Protein AF-A0A4Q6ACC4-F1 (afdb_monomer_lite)

Foldseek 3Di:
DQDFFAADDDDDDDDDDDDDDDDPDDDDDDDDDDDDDDDDDDDDDDDDDDPDDDPPPDDDFFEAEQEDAAPPDLCSLVCVLPVDQHQEYEYEHDDSVLLVVLLVVCVVPVLTSFRPSVLVSCLVRVVSLVVSLYAYEYQRCAQHQPSVQVSNCVSCVVVVHDFFEAEADDQWCLVVVVVVVVVVRFSQGPPPRHTCVVCNVVDSTGGHAAAQVVVLVRCVVSTNYYYYYHYDSNNSRCNCVCNVVVDDPPPVVRD

Secondary structure (DSSP, 8-state):
-------PPPPP------------S-------------------------------------EEE--SSTTS-TTHHHHHHHHS--SEEEE----HHHHHHHHHHHHH-TT--S-TTHHHHHHHHHHHHHHHT-EEEE-TTTT-HHHHHHHHHHHHHHTT----EEEE---B-GGGHHHHHHTT-----TTT---STTTGGG----B--B-SHHHHHHHTT--SEEEESSB-HHHHHHHHHHHHHT--TT-TTT-

Radius of gyration: 21.21 Å; chains: 1; bounding box: 67×47×53 Å

Structure (mmCIF, N/CA/C/O backbone):
data_AF-A0A4Q6ACC4-F1
#
_entry.id   AF-A0A4Q6ACC4-F1
#
loop_
_atom_site.group_PDB
_atom_site.id
_atom_site.type_symbol
_atom_site.label_atom_id
_atom_site.label_alt_id
_atom_site.label_comp_id
_atom_site.label_asym_id
_atom_site.label_entity_id
_atom_site.label_seq_id
_atom_site.pdbx_PDB_ins_code
_atom_site.Cartn_x
_atom_site.Cartn_y
_atom_site.Cartn_z
_atom_site.occupancy
_atom_site.B_iso_or_equiv
_atom_site.auth_seq_id
_atom_site.auth_comp_id
_atom_site.auth_asym_id
_atom_site.auth_atom_id
_atom_site.pdbx_PDB_model_num
ATOM 1 N N . MET A 1 1 ? 16.650 11.356 -17.125 1.00 28.12 1 MET A N 1
ATOM 2 C CA . MET A 1 1 ? 15.223 11.313 -17.500 1.00 28.12 1 MET A CA 1
ATOM 3 C C . MET A 1 1 ? 14.697 9.949 -17.100 1.00 28.12 1 MET A C 1
ATOM 5 O O . MET A 1 1 ? 15.177 8.958 -17.634 1.00 28.12 1 MET A O 1
ATOM 9 N N . ALA A 1 2 ? 13.836 9.886 -16.086 1.00 27.19 2 ALA A N 1
ATOM 10 C CA . ALA A 1 2 ? 13.126 8.661 -15.734 1.00 27.19 2 ALA A CA 1
ATOM 11 C C . ALA A 1 2 ? 11.890 8.589 -16.641 1.00 27.19 2 ALA A C 1
ATOM 13 O O . ALA A 1 2 ? 11.033 9.459 -16.551 1.00 27.19 2 ALA A O 1
ATOM 14 N N . SER A 1 3 ? 11.857 7.622 -17.557 1.00 29.19 3 SER A N 1
ATOM 15 C CA . SER A 1 3 ? 10.700 7.349 -18.415 1.00 29.19 3 SER A CA 1
ATOM 16 C C . SER A 1 3 ? 9.895 6.220 -17.777 1.00 29.19 3 SER A C 1
ATOM 18 O O . SER A 1 3 ? 10.447 5.149 -17.526 1.00 29.19 3 SER A O 1
ATOM 20 N N . SER A 1 4 ? 8.620 6.457 -17.477 1.00 33.41 4 SER A N 1
ATOM 21 C CA . SER A 1 4 ? 7.679 5.438 -17.002 1.00 33.41 4 SER A CA 1
ATOM 22 C C . SER A 1 4 ? 6.918 4.854 -18.186 1.00 33.41 4 SER A C 1
ATOM 24 O O . SER A 1 4 ? 6.264 5.593 -18.912 1.00 33.41 4 SER A O 1
ATOM 26 N N . THR A 1 5 ? 6.975 3.539 -18.384 1.00 36.62 5 THR A N 1
ATOM 27 C CA . THR A 1 5 ? 6.265 2.864 -19.480 1.00 36.62 5 THR A CA 1
ATOM 28 C C . THR A 1 5 ? 5.137 2.017 -18.897 1.00 36.62 5 THR A C 1
ATOM 30 O O . THR A 1 5 ? 5.387 1.047 -18.187 1.00 36.62 5 THR A O 1
ATOM 33 N N . LEU A 1 6 ? 3.885 2.398 -19.164 1.00 31.03 6 LEU A N 1
ATOM 34 C CA . LEU A 1 6 ? 2.708 1.577 -18.864 1.00 31.03 6 LEU A CA 1
ATOM 35 C C . LEU A 1 6 ? 2.554 0.510 -19.955 1.00 31.03 6 LEU A C 1
ATOM 37 O O . LEU A 1 6 ? 2.842 0.765 -21.116 1.00 31.03 6 LEU A O 1
ATOM 41 N N . VAL A 1 7 ? 2.126 -0.701 -19.595 1.00 34.56 7 VAL A N 1
ATOM 42 C CA . VAL A 1 7 ? 1.929 -1.817 -20.538 1.00 34.56 7 VAL A CA 1
ATOM 43 C C . VAL A 1 7 ? 0.606 -2.498 -20.196 1.00 34.56 7 VAL A C 1
ATOM 45 O O . VAL A 1 7 ? 0.356 -2.823 -19.036 1.00 34.56 7 VAL A O 1
ATOM 48 N N . ARG A 1 8 ? -0.261 -2.730 -21.191 1.00 27.73 8 ARG A N 1
ATOM 49 C CA . ARG A 1 8 ? -1.496 -3.516 -21.011 1.00 27.73 8 ARG A CA 1
ATOM 50 C C . ARG A 1 8 ? -1.212 -5.018 -21.158 1.00 27.73 8 ARG A C 1
ATOM 52 O O . ARG A 1 8 ? -0.565 -5.400 -22.132 1.00 27.73 8 ARG A O 1
ATOM 59 N N . PRO A 1 9 ? -1.730 -5.888 -20.274 1.00 31.52 9 PRO A N 1
ATOM 60 C CA . PRO A 1 9 ? -1.587 -7.331 -20.440 1.00 31.52 9 PRO A CA 1
ATOM 61 C C . PRO A 1 9 ? -2.517 -7.866 -21.543 1.00 31.52 9 PRO A C 1
ATOM 63 O O . PRO A 1 9 ? -3.694 -7.508 -21.611 1.00 31.52 9 PRO A O 1
ATOM 66 N N . ALA A 1 10 ? -1.988 -8.752 -22.392 1.00 33.81 10 ALA A N 1
ATOM 67 C CA . ALA A 1 10 ? -2.762 -9.585 -23.314 1.00 33.81 10 ALA A CA 1
ATOM 68 C C . ALA A 1 10 ? -3.422 -10.770 -22.562 1.00 33.81 10 ALA A C 1
ATOM 70 O O . ALA A 1 10 ? -2.923 -11.178 -21.510 1.00 33.81 10 ALA A O 1
ATOM 71 N N . PRO A 1 11 ? -4.539 -11.340 -23.059 1.00 30.08 11 PRO A N 1
ATOM 72 C CA . PRO A 1 11 ? -5.278 -12.389 -22.353 1.00 30.08 11 PRO A CA 1
ATOM 73 C C . PRO A 1 11 ? -4.481 -13.704 -22.249 1.00 30.08 11 PRO A C 1
ATOM 75 O O . PRO A 1 11 ? -4.056 -14.274 -23.250 1.00 30.08 11 PRO A O 1
ATOM 78 N N . PHE A 1 12 ? -4.302 -14.195 -21.019 1.00 33.66 12 PHE A N 1
ATOM 79 C CA . PHE A 1 12 ? -3.537 -15.400 -20.671 1.00 33.66 12 PHE A CA 1
ATOM 80 C C . PHE A 1 12 ? -4.434 -16.653 -20.606 1.00 33.66 12 PHE A C 1
ATOM 82 O O . PHE A 1 12 ? -5.512 -16.611 -20.012 1.00 33.66 12 PHE A O 1
ATOM 89 N N . SER A 1 13 ? -3.981 -17.789 -21.158 1.00 27.59 13 SER A N 1
ATOM 90 C CA . SER A 1 13 ? -4.633 -19.107 -21.012 1.00 27.59 13 SER A CA 1
ATOM 91 C C . SER A 1 13 ? -3.861 -20.002 -20.022 1.00 27.59 13 SER A C 1
ATOM 93 O O . SER A 1 13 ? -2.653 -20.167 -20.205 1.00 27.59 13 SER A O 1
ATOM 95 N N . PRO A 1 14 ? -4.496 -20.632 -19.014 1.00 33.16 14 PRO A N 1
ATOM 96 C CA . PRO A 1 14 ? -3.769 -21.354 -17.969 1.00 33.16 14 PRO A CA 1
ATOM 97 C C . PRO A 1 14 ? -3.431 -22.806 -18.363 1.00 33.16 14 PRO A C 1
ATOM 99 O O . PRO A 1 14 ? -4.325 -23.614 -18.620 1.00 33.16 14 PRO A O 1
ATOM 102 N N . LYS A 1 15 ? -2.141 -23.178 -18.317 1.00 28.14 15 LYS A N 1
ATOM 103 C CA . LYS A 1 15 ? -1.688 -24.575 -18.158 1.00 28.14 15 LYS A CA 1
ATOM 104 C C . LYS A 1 15 ? -1.167 -24.783 -16.732 1.00 28.14 15 LYS A C 1
ATOM 106 O O . LYS A 1 15 ? -0.455 -23.949 -16.187 1.00 28.14 15 LYS A O 1
ATOM 111 N N . ARG A 1 16 ? -1.588 -25.899 -16.138 1.00 28.80 16 ARG A N 1
ATOM 112 C CA . ARG A 1 16 ? -1.508 -26.265 -14.718 1.00 28.80 16 ARG A CA 1
ATOM 113 C C . ARG A 1 16 ? -0.120 -26.843 -14.382 1.00 28.80 16 ARG A C 1
ATOM 115 O O . ARG A 1 16 ? 0.266 -27.839 -14.983 1.00 28.80 16 ARG A O 1
ATOM 122 N N . LEU A 1 17 ? 0.596 -26.265 -13.416 1.00 27.48 17 LEU A N 1
ATOM 123 C CA . LEU A 1 17 ? 1.834 -26.807 -12.832 1.00 27.48 17 LEU A CA 1
ATOM 124 C C . LEU A 1 17 ? 1.638 -26.908 -11.314 1.00 27.48 17 LEU A C 1
ATOM 126 O O . LEU A 1 17 ? 1.414 -25.902 -10.650 1.00 27.48 17 LEU A O 1
ATOM 130 N N . GLN A 1 18 ? 1.669 -28.127 -10.775 1.00 27.14 18 GLN A N 1
ATOM 131 C CA . GLN A 1 18 ? 1.669 -28.388 -9.333 1.00 27.14 18 GLN A CA 1
ATOM 132 C C . GLN A 1 18 ? 3.110 -28.623 -8.870 1.00 27.14 18 GLN A C 1
ATOM 134 O O . GLN A 1 18 ? 3.808 -29.450 -9.450 1.00 27.14 18 GLN A O 1
ATOM 139 N N . ALA A 1 19 ? 3.527 -27.943 -7.802 1.00 28.30 19 ALA A N 1
ATOM 140 C CA . ALA A 1 19 ? 4.725 -28.272 -7.031 1.00 28.30 19 ALA A CA 1
ATOM 141 C C . ALA A 1 19 ? 4.358 -28.349 -5.533 1.00 28.30 19 ALA A C 1
ATOM 143 O O . ALA A 1 19 ? 3.508 -27.574 -5.086 1.00 28.30 19 ALA A O 1
ATOM 144 N N . PRO A 1 20 ? 4.939 -29.278 -4.749 1.00 27.02 20 PRO A N 1
ATOM 145 C CA . PRO A 1 20 ? 4.576 -29.476 -3.347 1.00 27.02 20 PRO A CA 1
ATOM 146 C C . PRO A 1 20 ? 5.257 -28.450 -2.425 1.00 27.02 20 PRO A C 1
ATOM 148 O O . PRO A 1 20 ? 6.445 -28.167 -2.562 1.00 27.02 20 PRO A O 1
ATOM 151 N N . CYS A 1 21 ? 4.507 -27.918 -1.455 1.00 28.77 21 CYS A N 1
ATOM 152 C CA . CYS A 1 21 ? 4.994 -26.983 -0.437 1.00 28.77 21 CYS A CA 1
ATOM 153 C C . CYS A 1 21 ? 5.168 -27.705 0.911 1.00 28.77 21 CYS A C 1
ATOM 155 O O . CYS A 1 21 ? 4.212 -28.266 1.443 1.00 28.77 21 CYS A O 1
ATOM 157 N N . ILE A 1 22 ? 6.388 -27.681 1.459 1.00 28.23 22 ILE A N 1
ATOM 158 C CA . ILE A 1 22 ? 6.721 -28.129 2.820 1.00 28.23 22 ILE A CA 1
ATOM 159 C C . ILE A 1 22 ? 6.735 -26.889 3.724 1.00 28.23 22 ILE A C 1
ATOM 161 O O . ILE A 1 22 ? 7.483 -25.947 3.469 1.00 28.23 22 ILE A O 1
ATOM 165 N N . THR A 1 23 ? 5.917 -26.869 4.779 1.00 33.03 23 THR A N 1
ATOM 166 C CA . THR A 1 23 ? 5.775 -25.715 5.684 1.00 33.03 23 THR A CA 1
ATOM 167 C C . THR A 1 23 ? 6.512 -25.923 7.007 1.00 33.03 23 THR A C 1
ATOM 169 O O . THR A 1 23 ? 6.170 -26.837 7.753 1.00 33.03 23 THR A O 1
ATOM 172 N N . ASN A 1 24 ? 7.430 -25.013 7.354 1.00 27.25 24 ASN A N 1
ATOM 173 C CA . ASN A 1 24 ? 7.978 -24.863 8.707 1.00 27.25 24 ASN A CA 1
ATOM 174 C C . ASN A 1 24 ? 7.580 -23.490 9.300 1.00 27.25 24 ASN A C 1
ATOM 176 O O . ASN A 1 24 ? 8.183 -22.461 9.010 1.00 27.25 24 ASN A O 1
ATOM 180 N N . GLY A 1 25 ? 6.547 -23.478 10.148 1.00 33.75 25 GLY A N 1
ATOM 181 C CA . GLY A 1 25 ? 6.521 -22.688 11.391 1.00 33.75 25 GLY A CA 1
ATOM 182 C C . GLY A 1 25 ? 6.405 -21.152 11.402 1.00 33.75 25 GLY A C 1
ATOM 183 O O . GLY A 1 25 ? 6.527 -20.593 12.488 1.00 33.75 25 GLY A O 1
ATOM 184 N N . LYS A 1 26 ? 6.138 -20.432 10.303 1.00 30.02 26 LYS A N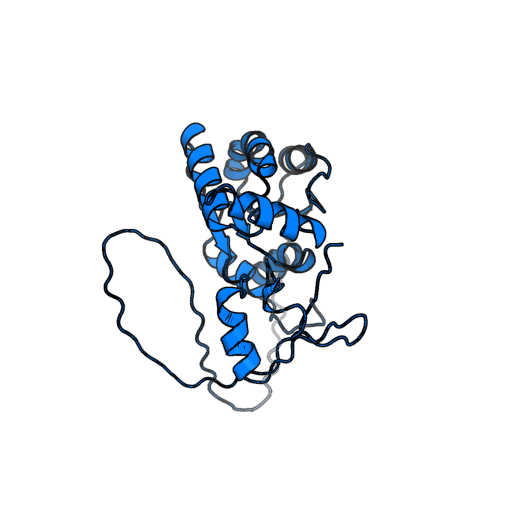 1
ATOM 185 C CA . LYS A 1 26 ? 5.810 -18.985 10.355 1.00 30.02 26 LYS A CA 1
ATOM 186 C C . LYS A 1 26 ? 4.599 -18.673 9.472 1.00 30.02 26 LYS A C 1
ATOM 188 O O . LYS A 1 26 ? 4.620 -18.952 8.279 1.00 30.02 26 LYS A O 1
ATOM 193 N N . ARG A 1 27 ? 3.525 -18.117 10.052 1.00 28.34 27 ARG A N 1
ATOM 194 C CA . ARG A 1 27 ? 2.309 -17.731 9.310 1.00 28.34 27 ARG A CA 1
ATOM 195 C C . ARG A 1 27 ? 2.566 -16.454 8.506 1.00 28.34 27 ARG A C 1
ATOM 197 O O . ARG A 1 27 ? 2.285 -15.357 8.975 1.00 28.34 27 ARG A O 1
ATOM 204 N N . LEU A 1 28 ? 3.092 -16.624 7.299 1.00 25.14 28 LEU A N 1
ATOM 205 C CA . LEU A 1 28 ? 2.973 -15.673 6.199 1.00 25.14 28 LEU A CA 1
ATOM 206 C C . LEU A 1 28 ? 1.872 -16.225 5.282 1.00 25.14 28 LEU A C 1
ATOM 208 O O . LEU A 1 28 ? 1.991 -17.349 4.799 1.00 25.14 28 LEU A O 1
ATOM 212 N N . VAL A 1 29 ? 0.766 -15.499 5.113 1.00 30.33 29 VAL A N 1
ATOM 213 C CA . VAL A 1 29 ? -0.333 -15.938 4.238 1.00 30.33 29 VAL A CA 1
ATOM 214 C C . VAL A 1 29 ? -0.164 -15.251 2.890 1.00 30.33 29 VAL A C 1
ATOM 216 O O . VAL A 1 29 ? -0.511 -14.086 2.727 1.00 30.33 29 VAL A O 1
ATOM 219 N N . THR A 1 30 ? 0.405 -15.977 1.933 1.00 26.67 30 THR A N 1
ATOM 220 C CA . THR A 1 30 ? 0.460 -15.593 0.519 1.00 26.67 30 THR A CA 1
ATOM 221 C C . THR A 1 30 ? -0.825 -16.066 -0.161 1.00 26.67 30 THR A C 1
ATOM 223 O O . THR A 1 30 ? -1.177 -17.241 -0.063 1.00 26.67 30 THR A O 1
ATOM 226 N N . VAL A 1 31 ? -1.548 -15.166 -0.830 1.00 28.27 31 VAL A N 1
ATOM 227 C CA . VAL A 1 31 ? -2.809 -15.486 -1.518 1.00 28.27 31 VAL A CA 1
ATOM 228 C C . VAL A 1 31 ? -2.529 -15.731 -3.003 1.00 28.27 31 VAL A C 1
ATOM 230 O O . VAL A 1 31 ? -2.089 -14.826 -3.702 1.00 28.27 31 VAL A O 1
ATOM 233 N N . PHE A 1 32 ? -2.820 -16.940 -3.488 1.00 23.38 32 PHE A N 1
ATOM 234 C CA . PHE A 1 32 ? -2.920 -17.262 -4.917 1.00 23.38 32 PHE A CA 1
ATOM 235 C C . PHE A 1 32 ? -4.392 -17.507 -5.276 1.00 23.38 32 PHE A C 1
ATOM 237 O O . PHE A 1 32 ? -5.114 -18.167 -4.531 1.00 23.38 32 PHE A O 1
ATOM 244 N N . SER A 1 33 ? -4.838 -16.982 -6.418 1.00 28.08 33 SER A N 1
ATOM 245 C CA . SER A 1 33 ? -6.216 -17.099 -6.911 1.00 28.08 33 SER A CA 1
ATOM 246 C C . SER A 1 33 ? -6.290 -18.082 -8.086 1.00 28.08 33 SER A C 1
ATOM 248 O O . SER A 1 33 ? -5.808 -17.769 -9.172 1.00 28.08 33 SER A O 1
ATOM 250 N N . GLU A 1 34 ? -6.959 -19.227 -7.908 1.00 25.33 34 GLU A N 1
ATOM 251 C CA . GLU A 1 34 ? -7.457 -20.071 -9.008 1.00 25.33 34 GLU A CA 1
ATOM 252 C C . GLU A 1 34 ? -8.993 -20.000 -9.066 1.00 25.33 34 GLU A C 1
ATOM 254 O O . GLU A 1 34 ? -9.678 -20.230 -8.070 1.00 25.33 34 GLU A O 1
ATOM 259 N N . CYS A 1 35 ? -9.547 -19.707 -10.246 1.00 24.36 35 CYS A N 1
ATOM 260 C CA . CYS A 1 35 ? -10.985 -19.586 -10.490 1.00 24.36 35 CYS A CA 1
ATOM 261 C C . CYS A 1 35 ? -11.483 -20.775 -11.332 1.00 24.36 35 CYS A C 1
ATOM 263 O O . CYS A 1 35 ? -10.932 -21.057 -12.397 1.00 24.36 35 CYS A O 1
ATOM 265 N N . LYS A 1 36 ? -12.538 -21.465 -10.882 1.00 25.19 36 LYS A N 1
ATOM 266 C CA . LYS A 1 36 ? -13.310 -22.425 -11.690 1.00 25.19 36 LYS A CA 1
ATOM 267 C C . LYS A 1 36 ? -14.755 -21.945 -11.792 1.00 25.19 36 LYS A C 1
ATOM 269 O O . LYS A 1 36 ? -15.398 -21.700 -10.778 1.00 25.19 36 LYS A O 1
ATOM 274 N N . PHE A 1 37 ? -15.247 -21.839 -13.021 1.00 24.73 37 PHE A N 1
ATOM 275 C CA . PHE A 1 37 ? -16.616 -21.456 -13.360 1.00 24.73 37 PHE A CA 1
ATOM 276 C C . PHE A 1 37 ? -17.404 -22.703 -13.763 1.00 24.73 37 PHE A C 1
ATOM 278 O O . PHE A 1 37 ? -16.913 -23.496 -14.569 1.00 24.73 37 PHE A O 1
ATOM 285 N N . GLN A 1 38 ? -18.624 -22.868 -13.247 1.00 25.67 38 GLN A N 1
ATOM 286 C CA . GLN A 1 38 ? -19.537 -23.883 -13.760 1.00 25.67 38 GLN A CA 1
ATOM 287 C C . GLN A 1 38 ? -21.008 -23.466 -13.663 1.00 25.67 38 GLN A C 1
ATOM 289 O O . GLN A 1 38 ? -21.467 -22.937 -12.655 1.00 25.67 38 GLN A O 1
ATOM 294 N N . SER A 1 39 ? -21.717 -23.860 -14.721 1.00 27.52 39 SER A N 1
ATOM 295 C CA . SER A 1 39 ? -23.154 -24.105 -14.876 1.00 27.52 39 SER A CA 1
ATOM 296 C C . SER A 1 39 ? -24.074 -22.974 -15.353 1.00 27.52 39 SER A C 1
ATOM 298 O O . SER A 1 39 ? -24.099 -21.853 -14.856 1.00 27.52 39 SER A O 1
ATOM 300 N N . ALA A 1 40 ? -24.832 -23.369 -16.376 1.00 28.81 40 ALA A N 1
ATOM 301 C CA . ALA A 1 40 ? -25.953 -22.713 -17.018 1.00 28.81 40 ALA A CA 1
ATOM 302 C C . ALA A 1 40 ? -27.274 -23.179 -16.385 1.00 28.81 40 ALA A C 1
ATOM 304 O O . ALA A 1 40 ? -27.329 -24.301 -15.886 1.00 28.81 40 ALA A O 1
ATOM 305 N N . LEU A 1 41 ? -28.336 -22.371 -16.496 1.00 26.89 41 LEU A N 1
ATOM 306 C CA . LEU A 1 41 ? -29.616 -22.718 -17.144 1.00 26.89 41 LEU A CA 1
ATOM 307 C C . LEU A 1 41 ? -30.707 -21.681 -16.824 1.00 26.89 41 LEU A C 1
ATOM 309 O O . LEU A 1 41 ? -30.850 -21.206 -15.702 1.00 26.89 41 LEU A O 1
ATOM 313 N N . ASN A 1 42 ? -31.471 -21.362 -17.869 1.00 26.20 42 ASN A N 1
ATOM 314 C CA . ASN A 1 42 ? -32.723 -20.609 -17.865 1.00 26.20 42 ASN A CA 1
ATOM 315 C C . ASN A 1 42 ? -33.829 -21.362 -17.102 1.00 26.20 42 ASN A C 1
ATOM 317 O O . ASN A 1 42 ? -33.829 -22.587 -17.136 1.00 26.20 42 ASN A O 1
ATOM 321 N N . TYR A 1 43 ? -34.805 -20.650 -16.519 1.00 25.62 43 TYR A N 1
ATOM 322 C CA . TYR A 1 43 ? -36.243 -20.727 -16.861 1.00 25.62 43 TYR A CA 1
ATOM 323 C C . TYR A 1 43 ? -37.136 -19.957 -15.861 1.00 25.62 43 TYR A C 1
ATOM 325 O O . TYR A 1 43 ? -36.961 -20.041 -14.653 1.00 25.62 43 TYR A O 1
ATOM 333 N N . ALA A 1 44 ? -38.146 -19.297 -16.439 1.00 24.45 44 ALA A N 1
ATOM 334 C CA . ALA A 1 44 ? -39.497 -19.019 -15.937 1.00 24.45 44 ALA A CA 1
ATOM 335 C C . ALA A 1 44 ? -39.742 -18.114 -14.706 1.00 24.45 44 ALA A C 1
ATOM 337 O O . ALA A 1 44 ? -39.335 -18.343 -13.573 1.00 24.45 44 ALA A O 1
ATOM 338 N N . SER A 1 45 ? -40.567 -17.109 -14.991 1.00 29.22 45 SER A N 1
ATOM 339 C CA . SER A 1 45 ? -41.194 -16.103 -14.144 1.00 29.22 45 SER A CA 1
ATOM 340 C C . SER A 1 45 ? -42.014 -16.657 -12.974 1.00 29.22 45 SER A C 1
ATOM 342 O O . SER A 1 45 ? -42.947 -17.429 -13.176 1.00 29.22 45 SER A O 1
ATOM 344 N N . ILE A 1 46 ? -41.788 -16.111 -11.775 1.00 23.66 46 ILE A N 1
ATOM 345 C CA . ILE A 1 46 ? -42.768 -16.085 -10.681 1.00 23.66 46 ILE A CA 1
ATOM 346 C C . ILE A 1 46 ? -42.835 -14.646 -10.147 1.00 23.66 46 ILE A C 1
ATOM 348 O O . ILE A 1 46 ? -41.931 -14.169 -9.464 1.00 23.66 46 ILE A O 1
ATOM 352 N N . LYS A 1 47 ? -43.921 -13.935 -10.476 1.00 29.28 47 LYS A N 1
ATOM 353 C CA . LYS A 1 47 ? -44.338 -12.709 -9.780 1.00 29.28 47 LYS A CA 1
ATOM 354 C C . LYS A 1 47 ? -45.094 -13.136 -8.522 1.00 29.28 47 LYS A C 1
ATOM 356 O O . LYS A 1 47 ? -46.249 -13.536 -8.612 1.00 29.28 47 LYS A O 1
ATOM 361 N N . ILE A 1 48 ? -44.462 -13.018 -7.357 1.00 26.56 48 ILE A N 1
ATOM 362 C CA . ILE A 1 48 ? -45.160 -12.987 -6.065 1.00 26.56 48 ILE A CA 1
ATOM 363 C C . ILE A 1 48 ? -44.974 -11.585 -5.488 1.00 26.56 48 ILE A C 1
ATOM 365 O O . ILE A 1 48 ? -43.869 -11.174 -5.141 1.00 26.56 48 ILE A O 1
ATOM 369 N N . LEU A 1 49 ? -46.076 -10.838 -5.416 1.00 33.16 49 LEU A N 1
ATOM 370 C CA . LEU A 1 49 ? -46.170 -9.573 -4.697 1.00 33.16 49 LEU A CA 1
ATOM 371 C C . LEU A 1 49 ? -46.170 -9.849 -3.188 1.00 33.16 49 LEU A C 1
ATOM 373 O O . LEU A 1 49 ? -47.101 -10.451 -2.659 1.00 33.16 49 LEU A O 1
ATOM 377 N N . ARG A 1 50 ? -45.158 -9.343 -2.481 1.00 26.39 50 ARG A N 1
ATOM 378 C CA . ARG A 1 50 ? -45.246 -9.008 -1.054 1.00 26.39 50 ARG A CA 1
ATOM 379 C C . ARG A 1 50 ? -44.582 -7.652 -0.840 1.00 26.39 50 ARG A C 1
ATOM 381 O O . ARG A 1 50 ? -43.361 -7.551 -0.824 1.00 26.39 50 ARG A O 1
ATOM 388 N N . PHE A 1 51 ? -45.390 -6.609 -0.659 1.00 38.28 51 PHE A N 1
ATOM 389 C CA . PHE A 1 51 ? -44.922 -5.354 -0.075 1.00 38.28 51 PHE A CA 1
ATOM 390 C C . PHE A 1 51 ? -44.701 -5.584 1.426 1.00 38.28 51 PHE A C 1
ATOM 392 O O . PHE A 1 51 ? -45.612 -5.418 2.234 1.00 38.28 51 PHE A O 1
ATOM 399 N N . SER A 1 52 ? -43.498 -6.014 1.810 1.00 36.53 52 SER A N 1
ATOM 400 C CA . SER A 1 52 ? -43.073 -5.969 3.209 1.00 36.53 52 SER A CA 1
ATOM 401 C C . SER A 1 52 ? -42.477 -4.596 3.501 1.00 36.53 52 SER A C 1
ATOM 403 O O . SER A 1 52 ? -41.412 -4.252 2.988 1.00 36.53 52 SER A O 1
ATOM 405 N N . LYS A 1 53 ? -43.171 -3.827 4.345 1.00 43.38 53 LYS A N 1
ATOM 406 C CA . LYS A 1 53 ? -42.618 -2.678 5.064 1.00 43.38 53 LYS A CA 1
ATOM 407 C C . LYS A 1 53 ? -41.272 -3.053 5.683 1.00 43.38 53 LYS A C 1
ATOM 409 O O . LYS A 1 53 ? -41.165 -4.009 6.443 1.00 43.38 53 LYS A O 1
ATOM 414 N N . GLY A 1 54 ? -40.285 -2.241 5.361 1.00 37.78 54 GLY A N 1
ATOM 415 C CA . GLY A 1 54 ? -38.938 -2.278 5.885 1.00 37.78 54 GLY A CA 1
ATOM 416 C C . GLY A 1 54 ? -38.123 -1.437 4.932 1.00 37.78 54 GLY A C 1
ATOM 417 O O . GLY A 1 54 ? -37.707 -1.932 3.889 1.00 37.78 54 GLY A O 1
ATOM 418 N N . ILE A 1 55 ? -37.944 -0.151 5.242 1.00 42.62 55 ILE A N 1
ATOM 419 C CA . ILE A 1 55 ? -36.846 0.599 4.638 1.00 42.62 55 ILE A CA 1
ATOM 420 C C . ILE A 1 55 ? -35.613 -0.213 5.030 1.00 42.62 55 ILE A C 1
ATOM 422 O O . ILE A 1 55 ? -35.204 -0.201 6.189 1.00 42.62 55 ILE A O 1
ATOM 426 N N . ARG A 1 56 ? -35.087 -1.027 4.105 1.00 45.41 56 ARG A N 1
ATOM 427 C CA . ARG A 1 56 ? -33.737 -1.555 4.255 1.00 45.41 56 ARG A CA 1
ATOM 428 C C . ARG A 1 56 ? -32.901 -0.300 4.363 1.00 45.41 56 ARG A C 1
ATOM 430 O O . ARG A 1 56 ? -32.804 0.424 3.377 1.00 45.41 56 ARG A O 1
ATOM 437 N N . MET A 1 57 ? -32.383 -0.017 5.555 1.00 47.53 57 MET A N 1
ATOM 438 C CA . MET A 1 57 ? -31.336 0.978 5.702 1.00 47.53 57 MET A CA 1
ATOM 439 C C . MET A 1 57 ? -30.277 0.577 4.685 1.00 47.53 57 MET A C 1
ATOM 441 O O . MET A 1 57 ? -29.673 -0.494 4.803 1.00 47.53 57 MET A O 1
ATOM 445 N N . SER A 1 58 ? -30.174 1.354 3.607 1.00 70.56 58 SER A N 1
ATOM 446 C CA . SER A 1 58 ? -29.117 1.168 2.634 1.00 70.56 58 SER A CA 1
ATOM 447 C C . SER A 1 58 ? -27.840 1.270 3.440 1.00 70.56 58 SER A C 1
ATOM 449 O O . SER A 1 58 ? -27.656 2.237 4.178 1.00 70.56 58 SER A O 1
ATOM 451 N N . LYS A 1 59 ? -27.013 0.230 3.378 1.00 87.25 59 LYS A N 1
ATOM 452 C CA . LYS A 1 59 ? -25.695 0.273 3.989 1.00 87.25 59 LYS A CA 1
ATOM 453 C C . LYS A 1 59 ? -25.024 1.565 3.512 1.00 87.25 59 LYS A C 1
ATOM 455 O O . LYS A 1 59 ? -25.049 1.858 2.322 1.00 87.25 59 LYS A O 1
ATOM 460 N N . THR A 1 60 ? -24.502 2.348 4.439 1.00 94.00 60 THR A N 1
ATOM 461 C CA . THR A 1 60 ? -23.747 3.562 4.136 1.00 94.00 60 THR A CA 1
ATOM 462 C C . THR A 1 60 ? -22.366 3.352 4.711 1.00 94.00 60 THR A C 1
ATOM 464 O O . THR A 1 60 ? -22.250 2.824 5.816 1.00 94.00 60 THR A O 1
ATOM 467 N N . ILE A 1 61 ? -21.349 3.732 3.948 1.00 96.19 61 ILE A N 1
ATOM 468 C CA . ILE A 1 61 ? -19.963 3.731 4.399 1.00 96.19 61 ILE A CA 1
ATOM 469 C C . ILE A 1 61 ? -19.388 5.130 4.219 1.00 96.19 61 ILE A C 1
ATOM 471 O O . ILE A 1 61 ? -19.743 5.817 3.256 1.00 96.19 61 ILE A O 1
ATOM 475 N N . SER A 1 62 ? -18.518 5.553 5.128 1.00 97.06 62 SER A N 1
ATOM 476 C CA . SER A 1 62 ? -17.773 6.806 5.016 1.00 97.06 62 SER A CA 1
ATOM 477 C C . SER A 1 62 ? -16.310 6.529 4.675 1.00 97.06 62 SER A C 1
ATOM 479 O O . SER A 1 62 ? -15.606 5.797 5.373 1.00 97.06 62 SER A O 1
ATOM 481 N N . ILE A 1 63 ? -15.854 7.116 3.568 1.00 97.56 63 ILE A N 1
ATOM 482 C CA . ILE A 1 63 ? -14.485 6.984 3.066 1.00 97.56 63 ILE A CA 1
ATOM 483 C C . ILE A 1 63 ? -13.874 8.383 3.024 1.00 97.56 63 ILE A C 1
ATOM 485 O O . ILE A 1 63 ? -14.416 9.269 2.364 1.00 97.56 63 ILE A O 1
ATOM 489 N N . GLY A 1 64 ? -12.767 8.585 3.733 1.00 97.25 64 GLY A N 1
ATOM 490 C 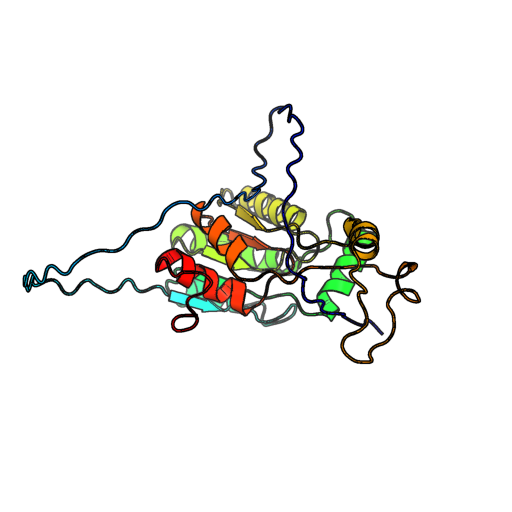CA . GLY A 1 64 ? -11.967 9.807 3.645 1.00 97.25 64 GLY A CA 1
ATOM 491 C C . GLY A 1 64 ? -10.694 9.587 2.834 1.00 97.25 64 GLY A C 1
ATOM 492 O O . GLY A 1 64 ? -10.164 8.479 2.787 1.00 97.25 64 GLY A O 1
ATOM 493 N N . ASN A 1 65 ? -10.168 10.651 2.233 1.00 96.56 65 ASN A N 1
ATOM 494 C CA . ASN A 1 65 ? -8.835 10.650 1.635 1.00 96.56 65 ASN A CA 1
ATOM 495 C C . ASN A 1 65 ? -7.883 11.511 2.482 1.00 96.56 65 ASN A C 1
ATOM 497 O O . ASN A 1 65 ? -8.274 12.564 2.995 1.00 96.56 65 ASN A O 1
ATOM 501 N N . ALA A 1 66 ? -6.651 11.034 2.658 1.00 96.19 66 ALA A N 1
ATOM 502 C CA . ALA A 1 66 ? -5.625 11.695 3.462 1.00 96.19 66 ALA A CA 1
ATOM 503 C C . ALA A 1 66 ? -4.267 11.813 2.743 1.00 96.19 66 ALA A C 1
ATOM 505 O O . ALA A 1 66 ? -3.235 11.907 3.408 1.00 96.19 66 ALA A O 1
ATOM 506 N N . GLY A 1 67 ? -4.260 11.783 1.410 1.00 92.06 67 GLY A N 1
ATOM 507 C CA . GLY A 1 67 ? -3.057 11.977 0.602 1.00 92.06 67 GLY A CA 1
ATOM 508 C C . GLY A 1 67 ? -3.264 11.561 -0.852 1.00 92.06 67 GLY A C 1
ATOM 509 O O . GLY A 1 67 ? -3.892 10.525 -1.112 1.00 92.06 67 GLY A O 1
ATOM 510 N N . GLY A 1 68 ? -2.739 12.374 -1.772 1.00 92.62 68 GLY A N 1
ATOM 511 C CA . GLY A 1 68 ? -2.758 12.122 -3.217 1.00 92.62 68 GLY A CA 1
ATOM 512 C C . GLY A 1 68 ? -1.391 11.824 -3.845 1.00 92.62 68 GLY A C 1
ATOM 513 O O . GLY A 1 68 ? -1.336 11.384 -4.987 1.00 92.62 68 GLY A O 1
ATOM 514 N N . TYR A 1 69 ? -0.286 12.088 -3.144 1.00 92.12 69 TYR A N 1
ATOM 515 C CA . TYR A 1 69 ? 1.077 11.811 -3.607 1.00 92.12 69 TYR A CA 1
ATOM 516 C C . TYR A 1 69 ? 2.078 11.863 -2.439 1.00 92.12 69 TYR A C 1
ATOM 518 O O . TYR A 1 69 ? 1.797 12.392 -1.363 1.00 92.12 69 TYR A O 1
ATOM 526 N N . TRP A 1 70 ? 3.289 11.333 -2.633 1.00 93.12 70 TRP A N 1
ATOM 527 C CA . TRP A 1 70 ? 4.338 11.425 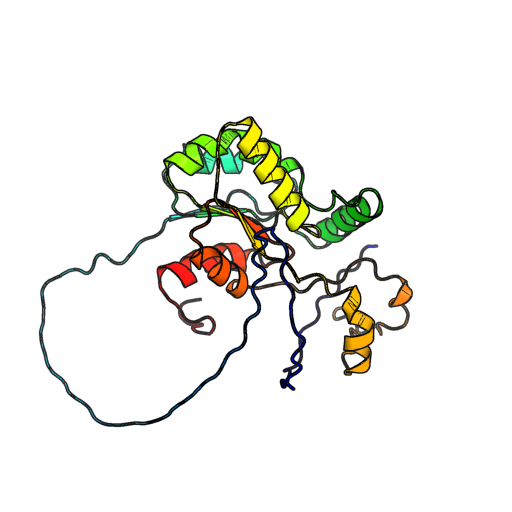-1.615 1.00 93.12 70 TRP A CA 1
ATOM 528 C C . TRP A 1 70 ? 4.873 12.857 -1.491 1.00 93.12 70 TRP A C 1
ATOM 530 O O . TRP A 1 70 ? 5.410 13.409 -2.449 1.00 93.12 70 TRP A O 1
ATOM 540 N N . GLY A 1 71 ? 4.744 13.434 -0.293 1.00 88.81 71 GLY A N 1
ATOM 541 C CA . GLY A 1 71 ? 5.085 14.833 -0.007 1.00 88.81 71 GLY A CA 1
ATOM 542 C C . GLY A 1 71 ? 3.875 15.775 0.062 1.00 88.81 71 GLY A C 1
ATOM 543 O O . GLY A 1 71 ? 4.067 16.985 0.152 1.00 88.81 71 GLY A O 1
ATOM 544 N N . ASP A 1 72 ? 2.653 15.238 0.010 1.00 92.88 72 ASP A N 1
ATOM 545 C CA . ASP A 1 72 ? 1.407 15.956 0.310 1.00 92.88 72 ASP A CA 1
ATOM 546 C C . ASP A 1 72 ? 1.319 16.355 1.808 1.00 92.88 72 ASP A C 1
ATOM 548 O O . ASP A 1 72 ? 2.261 16.153 2.581 1.00 92.88 72 ASP A O 1
ATOM 552 N N . ASP A 1 73 ? 0.200 16.940 2.240 1.00 93.38 73 ASP A N 1
ATOM 553 C CA . ASP A 1 73 ? 0.008 17.462 3.594 1.00 93.38 73 ASP A CA 1
ATOM 554 C C . ASP A 1 73 ? 0.189 16.377 4.685 1.00 93.38 73 ASP A C 1
ATOM 556 O O . ASP A 1 73 ? -0.663 15.492 4.847 1.00 93.38 73 ASP A O 1
ATOM 560 N N . PRO A 1 74 ? 1.238 16.478 5.529 1.00 91.56 74 PRO A N 1
ATOM 561 C CA . PRO A 1 74 ? 1.556 15.467 6.538 1.00 91.56 74 PRO A CA 1
ATOM 562 C C . PRO A 1 74 ? 0.536 15.394 7.685 1.00 91.56 74 PRO A C 1
ATOM 564 O O . PRO A 1 74 ? 0.566 14.453 8.483 1.00 91.56 74 PRO A O 1
ATOM 567 N N . ASN A 1 75 ? -0.363 16.373 7.800 1.00 95.12 75 ASN A N 1
ATOM 568 C CA . ASN A 1 75 ? -1.388 16.430 8.839 1.00 95.12 75 ASN A CA 1
ATOM 569 C C . ASN A 1 75 ? -2.776 16.012 8.323 1.00 95.12 75 ASN A C 1
ATOM 571 O O . ASN A 1 75 ? -3.723 15.964 9.112 1.00 95.12 75 ASN A O 1
ATOM 575 N N . ALA A 1 76 ? -2.927 15.683 7.034 1.00 96.38 76 ALA A N 1
ATOM 576 C CA . ALA A 1 76 ? -4.216 15.278 6.469 1.00 96.38 76 ALA A CA 1
ATOM 577 C C . ALA A 1 76 ? -4.793 14.035 7.163 1.00 96.38 76 ALA A C 1
ATOM 579 O O . ALA A 1 76 ? -5.964 14.034 7.541 1.00 96.38 76 ALA A O 1
ATOM 580 N N . LEU A 1 77 ? -3.965 13.014 7.414 1.00 97.31 77 LEU A N 1
ATOM 581 C CA . LEU A 1 77 ? -4.391 11.793 8.109 1.00 97.31 77 LEU A CA 1
ATOM 582 C C . LEU A 1 77 ? -4.897 12.078 9.526 1.00 97.31 77 LEU A C 1
ATOM 584 O O . LEU A 1 77 ? -5.930 11.558 9.938 1.00 97.31 77 LEU A O 1
ATOM 588 N N . GLU A 1 78 ? -4.185 12.932 10.256 1.00 97.19 78 GLU A N 1
ATOM 589 C CA . GLU A 1 78 ? -4.562 13.347 11.605 1.00 97.19 78 GLU A CA 1
ATOM 590 C C . GLU A 1 78 ? -5.922 14.054 11.594 1.00 97.19 78 GLU A C 1
ATOM 592 O O . GLU A 1 78 ? -6.830 13.669 12.332 1.00 97.19 78 GLU A O 1
ATOM 597 N N . ARG A 1 79 ? -6.121 15.009 10.677 1.00 97.19 79 ARG A N 1
ATOM 598 C CA . ARG A 1 79 ? -7.411 15.699 10.531 1.00 97.19 79 ARG A CA 1
ATOM 599 C C . ARG A 1 79 ? -8.554 14.753 10.169 1.00 97.19 79 ARG A C 1
ATOM 601 O O . ARG A 1 79 ? -9.638 14.921 10.717 1.00 97.19 79 ARG A O 1
ATOM 608 N N . GLN A 1 80 ? -8.333 13.761 9.303 1.00 97.19 80 GLN A N 1
ATOM 609 C CA . GLN A 1 80 ? -9.375 12.783 8.962 1.00 97.19 80 GLN A CA 1
ATOM 610 C C . GLN A 1 80 ? -9.760 11.912 10.165 1.00 97.19 80 GLN A C 1
ATOM 612 O O . GLN A 1 80 ? -10.944 11.728 10.430 1.00 97.19 80 GLN A O 1
ATOM 617 N N . VAL A 1 81 ? -8.780 11.413 10.925 1.00 97.12 81 VAL A N 1
ATOM 618 C CA . VAL A 1 81 ? -9.038 10.525 12.075 1.00 97.12 81 VAL A CA 1
ATOM 619 C C . VAL A 1 81 ? -9.702 11.263 13.244 1.00 97.12 81 VAL A C 1
ATOM 621 O O . VAL A 1 81 ? -10.557 10.699 13.927 1.00 97.12 81 VAL A O 1
ATOM 624 N N . PHE A 1 82 ? -9.328 12.520 13.496 1.00 96.69 82 PHE A N 1
ATOM 625 C CA . PHE A 1 82 ? -9.884 13.295 14.612 1.00 96.69 82 PHE A CA 1
ATOM 626 C C . PHE A 1 82 ? -11.100 14.153 14.233 1.00 96.69 82 PHE A C 1
ATOM 628 O O . PHE A 1 82 ? -11.841 14.567 15.123 1.00 96.69 82 PHE A O 1
ATOM 635 N N . GLY A 1 83 ? -11.337 14.403 12.942 1.00 93.69 83 GLY A N 1
ATOM 636 C CA . GLY A 1 83 ? -12.451 15.225 12.455 1.00 93.69 83 GLY A CA 1
ATOM 637 C C . GLY A 1 83 ? -13.815 14.530 12.478 1.00 93.69 83 GLY A C 1
ATOM 638 O O . GLY A 1 83 ? -14.845 15.201 12.483 1.00 93.69 83 GLY A O 1
ATOM 639 N N . GLY A 1 84 ? -13.849 13.198 12.516 1.00 90.31 84 GLY A N 1
ATOM 640 C CA . GLY A 1 84 ? -15.086 12.425 12.574 1.00 90.31 84 GLY A CA 1
ATOM 641 C C . GLY A 1 84 ? -14.844 10.932 12.389 1.00 90.31 84 GLY A C 1
ATOM 642 O O . GLY A 1 84 ? -13.744 10.502 12.055 1.00 90.31 84 GLY A O 1
ATOM 643 N N . LYS A 1 85 ? -15.881 10.118 12.610 1.00 92.88 85 LYS A N 1
ATOM 644 C CA . LYS A 1 85 ? -15.774 8.670 12.411 1.00 92.88 85 LYS A CA 1
ATOM 645 C C . LYS A 1 85 ? -15.822 8.332 10.917 1.00 92.88 85 LYS A C 1
ATOM 647 O O . LYS A 1 85 ? -16.834 8.574 10.257 1.00 92.88 85 LYS A O 1
ATOM 652 N N . LEU A 1 86 ? -14.754 7.708 10.429 1.00 97.12 86 LEU A N 1
ATOM 653 C CA . LEU A 1 86 ? -14.660 7.140 9.085 1.00 97.12 86 LEU A CA 1
ATOM 654 C C . LEU A 1 86 ? -14.585 5.615 9.151 1.00 97.12 86 LEU A C 1
ATOM 656 O O . LEU A 1 86 ? -13.924 5.072 10.036 1.00 97.12 86 LEU A O 1
ATOM 660 N N . ASP A 1 87 ? -15.22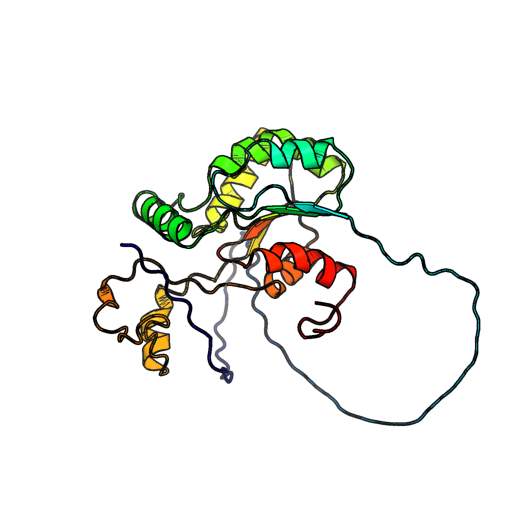4 4.923 8.211 1.00 98.19 87 ASP A N 1
ATOM 661 C CA . ASP A 1 87 ? -15.054 3.473 8.072 1.00 98.19 87 ASP A CA 1
ATOM 662 C C . ASP A 1 87 ? -13.709 3.155 7.398 1.00 98.19 87 ASP A C 1
ATOM 664 O O . ASP A 1 87 ? -12.977 2.259 7.830 1.00 98.19 87 ASP A O 1
ATOM 668 N N . TYR A 1 88 ? -13.342 3.946 6.384 1.00 98.69 88 TYR A N 1
ATOM 669 C CA . TYR A 1 88 ? -12.124 3.763 5.595 1.00 98.69 88 TYR A CA 1
ATOM 670 C C . TYR A 1 88 ? -11.387 5.081 5.350 1.00 98.69 88 TYR A C 1
ATOM 672 O O . TYR A 1 88 ? -12.004 6.131 5.166 1.00 98.69 88 TYR A O 1
ATOM 680 N N . ILE A 1 89 ? -10.056 5.018 5.293 1.00 98.56 89 ILE A N 1
ATOM 681 C CA . ILE A 1 89 ? -9.202 6.125 4.855 1.00 98.56 89 ILE A CA 1
ATOM 682 C C . ILE A 1 89 ? -8.272 5.633 3.746 1.00 98.56 89 ILE A C 1
ATOM 684 O O . ILE A 1 89 ? -7.475 4.721 3.967 1.00 98.56 89 ILE A O 1
ATOM 688 N N . SER A 1 90 ? -8.347 6.247 2.568 1.00 98.06 90 SER A N 1
ATOM 689 C CA . SER A 1 90 ? -7.414 6.006 1.464 1.00 98.06 90 SER A CA 1
ATOM 690 C C . SER A 1 90 ? -6.234 6.979 1.523 1.00 98.06 90 SER A C 1
ATOM 692 O O . SER A 1 90 ? -6.434 8.173 1.769 1.00 98.06 90 SER A O 1
ATOM 694 N N . MET A 1 91 ? -5.024 6.498 1.241 1.00 97.50 91 MET A N 1
ATOM 695 C CA . MET A 1 91 ? -3.834 7.345 1.115 1.00 97.50 91 MET A CA 1
ATOM 696 C C . MET A 1 91 ? -2.959 6.903 -0.053 1.00 97.50 91 MET A C 1
ATOM 698 O O . MET A 1 91 ? -2.380 5.810 -0.014 1.00 97.50 91 MET A O 1
ATOM 702 N N . ASP A 1 92 ? -2.838 7.772 -1.051 1.00 96.25 92 ASP A N 1
ATOM 703 C CA . ASP A 1 92 ? -1.931 7.595 -2.177 1.00 96.25 92 ASP A CA 1
ATOM 704 C C . ASP A 1 92 ? -0.598 8.319 -1.932 1.00 96.25 92 ASP A C 1
ATOM 706 O O . ASP A 1 92 ? -0.554 9.461 -1.479 1.00 96.25 92 ASP A O 1
ATOM 710 N N . PHE A 1 93 ? 0.495 7.625 -2.228 1.00 95.69 93 PHE A N 1
ATOM 711 C CA . PHE A 1 93 ? 1.871 8.097 -2.155 1.00 95.69 93 PHE A CA 1
ATOM 712 C C . PHE A 1 93 ? 2.595 7.983 -3.505 1.00 95.69 93 PHE A C 1
ATOM 714 O O . PHE A 1 93 ? 3.669 8.565 -3.684 1.00 95.69 93 PHE A O 1
ATOM 721 N N . LEU A 1 94 ? 2.089 7.203 -4.459 1.00 93.12 94 LEU A N 1
ATOM 722 C CA . LEU A 1 94 ? 2.911 6.740 -5.574 1.00 93.12 94 LEU A CA 1
ATOM 723 C C . LEU A 1 94 ? 2.604 7.492 -6.868 1.00 93.12 94 LEU A C 1
ATOM 725 O O . LEU A 1 94 ? 1.627 7.207 -7.549 1.00 93.12 94 LEU A O 1
ATOM 729 N N . ALA A 1 95 ? 3.556 8.312 -7.305 1.00 88.12 95 ALA A N 1
ATOM 730 C CA . ALA A 1 95 ? 3.662 8.784 -8.685 1.00 88.12 95 ALA A CA 1
ATOM 731 C C . ALA A 1 95 ? 4.736 7.998 -9.465 1.00 88.12 95 ALA A C 1
ATOM 733 O O . ALA A 1 95 ? 5.514 7.226 -8.893 1.00 88.12 95 ALA A O 1
ATOM 734 N N . GLU A 1 96 ? 4.814 8.218 -10.775 1.00 85.31 96 GLU A N 1
ATOM 735 C CA . GLU A 1 96 ? 5.782 7.594 -11.687 1.00 85.31 96 GLU A CA 1
ATOM 736 C C . GLU A 1 96 ? 7.225 7.822 -11.209 1.00 85.31 96 GLU A C 1
ATOM 738 O O . GLU A 1 96 ? 8.015 6.882 -11.090 1.00 85.31 96 GLU A O 1
ATOM 743 N N . ILE A 1 97 ? 7.555 9.070 -10.857 1.00 88.56 97 ILE A N 1
ATOM 744 C CA . ILE A 1 97 ? 8.885 9.447 -10.357 1.00 88.56 97 ILE A CA 1
ATOM 745 C C . ILE A 1 97 ? 9.164 8.787 -9.000 1.00 88.56 97 ILE A C 1
ATOM 747 O O . ILE A 1 97 ? 10.271 8.287 -8.780 1.00 88.56 97 ILE A O 1
ATOM 751 N N . THR A 1 98 ? 8.166 8.720 -8.113 1.00 91.69 98 THR A N 1
ATOM 752 C CA . THR A 1 98 ? 8.296 8.130 -6.772 1.00 91.69 98 THR A CA 1
ATOM 753 C C . THR A 1 98 ? 8.816 6.699 -6.825 1.00 91.69 98 THR A C 1
ATOM 755 O O . THR A 1 98 ? 9.725 6.350 -6.074 1.00 91.69 98 THR A O 1
ATOM 758 N N . MET A 1 99 ? 8.306 5.885 -7.752 1.00 92.00 99 MET A N 1
ATOM 759 C CA . MET A 1 99 ? 8.738 4.492 -7.905 1.00 92.00 99 MET A CA 1
ATOM 760 C C . MET A 1 99 ? 10.243 4.380 -8.173 1.00 92.00 99 MET A C 1
ATOM 762 O O . MET A 1 99 ? 10.918 3.557 -7.558 1.00 92.00 99 MET A O 1
ATOM 766 N N . SER A 1 100 ? 10.796 5.251 -9.023 1.00 90.81 100 SER A N 1
ATOM 767 C CA . SER A 1 100 ? 12.235 5.259 -9.320 1.00 90.81 100 SER A CA 1
ATOM 768 C C . SER A 1 100 ? 13.092 5.641 -8.105 1.00 90.81 100 SER A C 1
ATOM 770 O O . SER A 1 100 ? 14.143 5.039 -7.872 1.00 90.81 100 SER A O 1
ATOM 772 N N . ILE A 1 101 ? 12.618 6.587 -7.285 1.00 92.94 101 ILE A N 1
ATOM 773 C CA . ILE A 1 101 ? 13.292 7.006 -6.048 1.00 92.94 101 ILE A CA 1
ATOM 774 C C . ILE A 1 101 ? 13.290 5.857 -5.040 1.00 92.94 101 ILE A C 1
ATOM 776 O O . ILE A 1 101 ? 14.339 5.516 -4.491 1.00 92.94 101 ILE A O 1
ATOM 780 N N . LEU A 1 102 ? 12.136 5.224 -4.827 1.00 95.00 102 LEU A N 1
ATOM 781 C CA . LEU A 1 102 ? 12.003 4.103 -3.898 1.00 95.00 102 LEU A CA 1
ATOM 782 C C . LEU A 1 102 ? 12.819 2.887 -4.357 1.00 95.00 102 LEU A C 1
ATOM 784 O O . LEU A 1 102 ? 13.474 2.248 -3.533 1.00 95.00 102 LEU A O 1
ATOM 788 N N . GLN A 1 103 ? 12.871 2.614 -5.662 1.00 94.12 103 GLN A N 1
ATOM 789 C CA . GLN A 1 103 ? 13.736 1.574 -6.215 1.00 94.12 103 GLN A CA 1
ATOM 790 C C . GLN A 1 103 ? 15.212 1.877 -5.962 1.00 94.12 103 GLN A C 1
ATOM 792 O O . GLN A 1 103 ? 15.964 0.998 -5.533 1.00 94.12 103 GLN A O 1
ATOM 797 N N . LYS A 1 104 ? 15.631 3.133 -6.161 1.00 93.12 104 LYS A N 1
ATOM 798 C CA . LYS A 1 104 ? 17.003 3.544 -5.865 1.00 93.12 104 LYS A CA 1
ATOM 799 C C . LYS A 1 104 ? 17.329 3.355 -4.385 1.00 93.12 104 LYS A C 1
ATOM 801 O O . LYS A 1 104 ? 18.377 2.792 -4.077 1.00 93.12 104 LYS A O 1
ATOM 806 N N . GLN A 1 105 ? 16.429 3.747 -3.484 1.00 95.00 105 GLN A N 1
ATOM 807 C CA . GLN A 1 105 ? 16.594 3.523 -2.046 1.00 95.00 105 GLN A CA 1
ATOM 808 C C . GLN A 1 105 ? 16.724 2.029 -1.717 1.00 95.00 105 GLN A C 1
ATOM 810 O O . GLN A 1 105 ? 17.679 1.648 -1.045 1.00 95.00 105 GLN A O 1
ATOM 815 N N . ARG A 1 106 ? 15.834 1.177 -2.248 1.00 94.88 106 ARG A N 1
ATOM 816 C CA . ARG A 1 106 ? 15.872 -0.284 -2.049 1.00 94.88 106 ARG A CA 1
ATOM 817 C C . ARG A 1 106 ? 17.166 -0.919 -2.567 1.00 94.88 106 ARG A C 1
ATOM 819 O O . ARG A 1 106 ? 17.685 -1.843 -1.953 1.00 94.88 106 ARG A O 1
ATOM 826 N N . SER A 1 107 ? 17.705 -0.413 -3.680 1.00 92.31 107 SER A N 1
ATOM 827 C CA . SER A 1 107 ? 18.978 -0.896 -4.238 1.00 92.31 107 SER A CA 1
ATOM 828 C C . SER A 1 107 ? 20.179 -0.612 -3.331 1.00 92.31 107 SER A C 1
ATOM 830 O O . SER A 1 107 ? 21.169 -1.336 -3.377 1.00 92.31 107 SER A O 1
ATOM 832 N N . SER A 1 108 ? 20.102 0.446 -2.517 1.00 93.94 108 SER A N 1
ATOM 833 C CA . SER A 1 108 ? 21.143 0.812 -1.553 1.00 93.94 108 SER A CA 1
ATOM 834 C C . SER A 1 108 ? 20.929 0.155 -0.189 1.00 93.94 108 SER A C 1
ATOM 836 O O . SER A 1 108 ? 21.898 -0.226 0.458 1.00 93.94 108 SER A O 1
ATOM 838 N N . GLU A 1 109 ? 19.676 0.002 0.238 1.00 95.38 109 GLU A N 1
ATOM 839 C CA . GLU A 1 109 ? 19.292 -0.609 1.509 1.00 95.38 109 GLU A CA 1
ATOM 840 C C . GLU A 1 109 ? 18.103 -1.563 1.276 1.00 95.38 109 GLU A C 1
ATOM 842 O O . GLU A 1 109 ? 16.997 -1.088 1.011 1.00 95.38 109 GLU A O 1
ATOM 847 N N . PRO A 1 110 ? 18.280 -2.895 1.391 1.00 93.50 110 PRO A N 1
ATOM 848 C CA . PRO A 1 110 ? 17.236 -3.871 1.052 1.00 93.50 110 PRO A CA 1
ATOM 849 C C . PRO A 1 110 ? 15.911 -3.711 1.811 1.00 93.50 110 PRO A C 1
ATOM 851 O O . PRO A 1 110 ? 14.856 -4.039 1.273 1.00 93.50 110 PRO A O 1
ATOM 854 N N . GLU A 1 111 ? 15.959 -3.175 3.033 1.00 94.31 111 GLU A N 1
ATOM 855 C CA . GLU A 1 111 ? 14.787 -2.914 3.880 1.00 94.31 111 GLU A CA 1
ATOM 856 C C . GLU A 1 111 ? 14.086 -1.582 3.548 1.00 94.31 111 GLU A C 1
ATOM 858 O O . GLU A 1 111 ? 13.049 -1.259 4.124 1.00 94.31 111 GLU A O 1
ATOM 863 N N . ALA A 1 112 ? 14.630 -0.782 2.625 1.00 96.12 112 ALA A N 1
ATOM 864 C CA . ALA A 1 112 ? 14.011 0.446 2.130 1.00 96.12 112 ALA A CA 1
ATOM 865 C C . ALA A 1 112 ? 13.054 0.175 0.950 1.00 96.12 112 ALA A C 1
ATOM 867 O O . ALA A 1 112 ? 12.746 -0.970 0.614 1.00 96.12 112 ALA A O 1
ATOM 868 N N . GLY A 1 113 ? 12.577 1.243 0.302 1.00 96.06 113 GLY A N 1
ATOM 869 C CA . GLY A 1 113 ? 11.700 1.152 -0.871 1.00 96.06 113 GLY A CA 1
ATOM 870 C C . GLY A 1 113 ? 10.212 1.352 -0.590 1.00 96.06 113 GLY A C 1
ATOM 871 O O . GLY A 1 113 ? 9.381 0.976 -1.411 1.00 96.0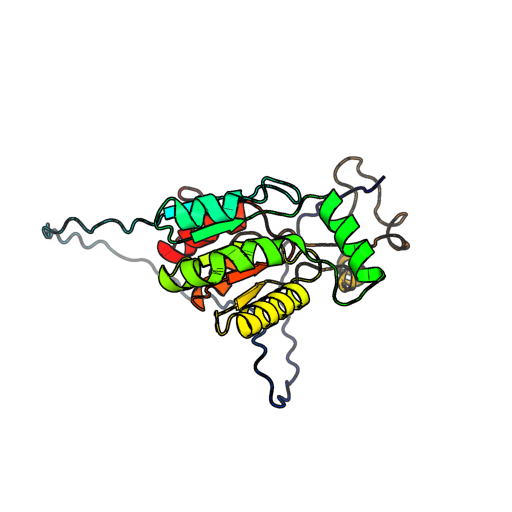6 113 GLY A O 1
ATOM 872 N N . TYR A 1 114 ? 9.879 1.965 0.543 1.00 97.62 114 TYR A N 1
ATOM 873 C CA . TYR A 1 114 ? 8.529 2.386 0.912 1.00 97.62 114 TYR A CA 1
ATOM 874 C C . TYR A 1 114 ? 8.552 3.832 1.435 1.00 97.62 114 TYR A C 1
ATOM 876 O O . TYR A 1 114 ? 9.605 4.335 1.839 1.00 97.62 114 TYR A O 1
ATOM 884 N N . ALA A 1 115 ? 7.403 4.506 1.450 1.00 96.69 115 ALA A N 1
ATOM 885 C CA . ALA A 1 115 ? 7.269 5.878 1.936 1.00 96.69 115 ALA A CA 1
ATOM 886 C C . ALA A 1 115 ? 7.443 5.930 3.466 1.00 96.69 115 ALA A C 1
ATOM 888 O O . ALA A 1 115 ? 6.510 5.686 4.234 1.00 96.69 115 ALA A O 1
ATOM 889 N N . ARG A 1 116 ? 8.665 6.225 3.925 1.00 95.00 116 ARG A N 1
ATOM 890 C CA . ARG A 1 116 ? 9.032 6.208 5.355 1.00 95.00 116 ARG A CA 1
ATOM 891 C C . ARG A 1 116 ? 8.235 7.203 6.199 1.00 95.00 116 ARG A C 1
ATOM 893 O O . ARG A 1 116 ? 7.965 6.908 7.362 1.00 95.00 116 ARG A O 1
ATOM 900 N N . ASP A 1 117 ? 7.801 8.311 5.602 1.00 94.69 117 ASP A N 1
ATOM 901 C CA . ASP A 1 117 ? 7.010 9.359 6.264 1.00 94.69 117 ASP A CA 1
ATOM 902 C C . ASP A 1 117 ? 5.617 8.876 6.690 1.00 94.69 117 ASP A C 1
ATOM 904 O O . ASP A 1 117 ? 5.017 9.436 7.609 1.00 94.69 117 ASP A O 1
ATOM 908 N N . PHE A 1 118 ? 5.123 7.775 6.113 1.00 97.50 118 PHE A N 1
ATOM 909 C CA . PHE A 1 118 ? 3.871 7.168 6.554 1.00 97.50 118 PHE A CA 1
ATOM 910 C C . PHE A 1 118 ? 3.933 6.698 8.018 1.00 97.50 118 PHE A C 1
ATOM 912 O O . PHE A 1 118 ? 2.946 6.804 8.742 1.00 97.50 118 PHE A O 1
ATOM 919 N N . LEU A 1 119 ? 5.087 6.219 8.497 1.00 97.94 119 LEU A N 1
ATOM 920 C CA . LEU A 1 119 ? 5.233 5.711 9.868 1.00 97.94 119 LEU A CA 1
ATOM 921 C C . LEU A 1 119 ? 5.014 6.786 10.947 1.00 97.94 119 LEU A C 1
ATOM 923 O O . LEU A 1 119 ? 4.215 6.538 11.853 1.00 97.94 119 LEU A O 1
ATOM 927 N N . PRO A 1 120 ? 5.664 7.968 10.908 1.00 97.56 120 PRO A N 1
ATOM 928 C CA . PRO A 1 120 ? 5.379 9.023 11.874 1.00 97.56 120 PRO A CA 1
ATOM 929 C C . PRO A 1 120 ? 3.945 9.559 11.761 1.00 97.56 120 PRO A C 1
ATOM 931 O O . PRO A 1 120 ? 3.358 9.865 12.798 1.00 97.56 120 PRO A O 1
ATOM 934 N N . MET A 1 121 ? 3.345 9.614 10.563 1.00 97.75 121 MET A N 1
ATOM 935 C CA . MET A 1 121 ? 1.921 9.961 10.412 1.00 97.75 121 MET A CA 1
ATOM 936 C C . MET A 1 121 ? 1.026 8.934 11.120 1.00 97.75 121 MET A C 1
ATOM 938 O O . MET A 1 121 ? 0.184 9.296 11.942 1.00 97.75 121 MET A O 1
ATOM 942 N N . LEU A 1 122 ? 1.256 7.643 10.861 1.00 98.38 122 LEU A N 1
ATOM 943 C CA . LEU A 1 122 ? 0.509 6.543 11.463 1.00 98.38 122 LEU A CA 1
ATOM 944 C C . LEU A 1 122 ? 0.670 6.514 12.986 1.00 98.38 122 LEU A C 1
ATOM 946 O O . LEU A 1 122 ? -0.311 6.310 13.699 1.00 98.38 122 LEU A O 1
ATOM 950 N N . LYS A 1 123 ? 1.882 6.760 13.500 1.00 98.31 123 LYS A N 1
ATOM 951 C CA . LYS A 1 123 ? 2.186 6.765 14.941 1.00 98.31 123 LYS A CA 1
ATOM 952 C C . LYS A 1 123 ? 1.250 7.679 15.731 1.00 98.31 123 LYS A C 1
ATOM 954 O O . LYS A 1 123 ? 0.820 7.300 16.818 1.00 98.31 123 LYS A O 1
ATOM 959 N N . LYS A 1 124 ? 0.933 8.857 15.187 1.00 97.88 124 LYS A N 1
ATOM 960 C CA . LYS A 1 124 ? 0.061 9.846 15.836 1.00 97.88 124 LYS A CA 1
ATOM 961 C C . LYS A 1 124 ? -1.386 9.367 15.975 1.00 97.88 124 LYS A C 1
ATOM 963 O O . LYS A 1 124 ? -2.055 9.722 16.939 1.00 97.88 124 LYS A O 1
ATOM 968 N N . VAL A 1 125 ? -1.871 8.576 15.016 1.00 97.94 125 VAL A N 1
ATOM 969 C CA . VAL A 1 125 ? -3.302 8.254 14.885 1.00 97.94 125 VAL A CA 1
ATOM 970 C C . VAL A 1 125 ? -3.652 6.804 15.211 1.00 97.94 125 VAL A C 1
ATOM 972 O O . VAL A 1 125 ? -4.818 6.511 15.467 1.00 97.94 125 VAL A O 1
ATOM 975 N N . LEU A 1 126 ? -2.673 5.891 15.220 1.00 98.25 126 LEU A N 1
ATOM 976 C CA . LEU A 1 126 ? -2.906 4.447 15.327 1.00 98.25 126 LEU A CA 1
ATOM 977 C C . LEU A 1 126 ? -3.781 4.040 16.531 1.00 98.25 126 LEU A C 1
ATOM 979 O O . LEU A 1 126 ? -4.695 3.240 16.322 1.00 98.25 126 LEU A O 1
ATOM 983 N N . PRO A 1 127 ? -3.597 4.586 17.755 1.00 98.19 127 PRO A N 1
ATOM 984 C CA . PRO A 1 127 ? -4.474 4.253 18.878 1.00 98.19 127 PRO A CA 1
ATOM 985 C C . PRO A 1 127 ? -5.947 4.613 18.621 1.00 98.19 127 PRO A C 1
ATOM 987 O O . PRO A 1 127 ? -6.833 3.794 18.862 1.00 98.19 127 PRO A O 1
ATOM 990 N N . LYS A 1 128 ? -6.214 5.816 18.091 1.00 97.62 128 LYS A N 1
ATOM 991 C CA . LYS A 1 128 ? -7.576 6.298 17.805 1.00 97.62 128 LYS A CA 1
ATOM 992 C C . LYS A 1 128 ? -8.215 5.518 16.660 1.00 97.62 128 LYS A C 1
ATOM 994 O O . LYS A 1 128 ? -9.340 5.053 16.800 1.00 97.62 128 LYS A O 1
ATOM 999 N N . LEU A 1 129 ? -7.465 5.304 15.581 1.00 96.38 129 LEU A N 1
ATOM 1000 C CA . LEU A 1 129 ? -7.889 4.504 14.434 1.00 96.38 129 LEU A CA 1
ATOM 1001 C C . LEU A 1 129 ? -8.342 3.101 14.857 1.00 96.38 129 LEU A C 1
ATOM 1003 O O . LEU A 1 129 ? -9.383 2.619 14.410 1.00 96.38 129 LEU A O 1
ATOM 1007 N N . MET A 1 130 ? -7.585 2.453 15.748 1.00 96.94 130 MET A N 1
ATOM 1008 C CA . MET A 1 130 ? -7.948 1.134 16.268 1.00 96.94 130 MET A CA 1
ATOM 1009 C C . MET A 1 130 ? -9.195 1.176 17.154 1.00 96.94 130 MET A C 1
ATOM 1011 O O . MET A 1 130 ? -10.022 0.271 17.053 1.00 96.94 130 MET A O 1
ATOM 1015 N N . ALA A 1 131 ? -9.341 2.204 17.995 1.00 97.06 131 ALA A N 1
ATOM 1016 C CA . ALA A 1 131 ? -10.516 2.376 18.849 1.00 97.06 131 ALA A CA 1
ATOM 1017 C C . ALA A 1 131 ? -11.804 2.606 18.037 1.00 97.06 131 ALA A C 1
ATOM 1019 O O . ALA A 1 131 ? -12.855 2.073 18.390 1.00 97.06 131 ALA A O 1
ATOM 1020 N N . ASP A 1 132 ? -11.719 3.349 16.931 1.00 96.25 132 ASP A N 1
ATOM 1021 C CA . ASP A 1 132 ? -12.870 3.642 16.067 1.00 96.25 132 ASP A CA 1
ATOM 1022 C C . ASP A 1 132 ? -13.239 2.495 15.121 1.00 96.25 132 ASP A C 1
ATOM 1024 O O . ASP A 1 132 ? -14.359 2.454 14.601 1.00 96.25 132 ASP A O 1
ATOM 1028 N N . GLY A 1 133 ? -12.299 1.575 14.890 1.00 96.94 133 GLY A N 1
ATOM 1029 C CA . GLY A 1 133 ? -12.431 0.514 13.896 1.00 96.94 133 GLY A CA 1
ATOM 1030 C C . GLY A 1 133 ? -12.240 0.991 12.453 1.00 96.94 133 GLY A C 1
ATOM 1031 O O . GLY A 1 133 ? -12.679 0.301 11.537 1.00 96.94 133 GLY A O 1
ATOM 1032 N N . THR A 1 134 ? -11.593 2.140 12.243 1.00 98.31 134 THR A N 1
ATOM 1033 C CA . THR A 1 134 ? -11.289 2.676 10.910 1.00 98.31 134 THR A CA 1
ATOM 1034 C C . THR A 1 134 ? -10.195 1.851 10.232 1.00 98.31 134 THR A C 1
ATOM 1036 O O . THR A 1 134 ? -9.212 1.462 10.867 1.00 98.31 134 THR A O 1
ATOM 1039 N N . THR A 1 135 ? -10.341 1.598 8.931 1.00 98.75 135 THR A N 1
ATOM 1040 C CA . THR A 1 135 ? -9.340 0.878 8.127 1.00 98.75 135 THR A CA 1
ATOM 1041 C C . THR A 1 135 ? -8.570 1.838 7.222 1.00 98.75 135 THR A C 1
ATOM 1043 O O . THR A 1 135 ? -9.174 2.518 6.394 1.00 98.75 135 THR A O 1
ATOM 1046 N N . ILE A 1 136 ? -7.237 1.873 7.320 1.00 98.62 136 ILE A N 1
ATOM 1047 C CA . ILE A 1 136 ? -6.397 2.572 6.329 1.00 98.62 136 ILE A CA 1
ATOM 1048 C C . ILE A 1 136 ? -6.119 1.649 5.144 1.00 98.62 136 ILE A C 1
ATOM 1050 O O . ILE A 1 136 ? -5.771 0.484 5.331 1.00 98.62 136 ILE A O 1
ATOM 1054 N N . ILE A 1 137 ? -6.199 2.193 3.933 1.00 98.69 137 ILE A N 1
ATOM 1055 C CA . ILE A 1 137 ? -5.768 1.547 2.694 1.00 98.69 137 ILE A CA 1
ATOM 1056 C C . ILE A 1 137 ? -4.765 2.465 2.009 1.00 98.69 137 ILE A C 1
ATOM 1058 O O . ILE A 1 137 ? -5.096 3.591 1.637 1.00 98.69 137 ILE A O 1
ATOM 1062 N N . THR A 1 138 ? -3.529 2.001 1.851 1.00 98.44 138 THR A N 1
ATOM 1063 C CA . THR A 1 138 ? -2.460 2.835 1.308 1.00 98.44 138 THR A CA 1
ATOM 1064 C C . THR A 1 138 ? -1.496 2.073 0.419 1.00 98.44 138 THR A C 1
ATOM 1066 O O . THR A 1 138 ? -1.193 0.907 0.664 1.00 98.44 138 THR A O 1
ATOM 1069 N N . ASN A 1 139 ? -0.956 2.770 -0.575 1.00 97.69 139 ASN A N 1
ATOM 1070 C CA . ASN A 1 139 ? 0.149 2.299 -1.401 1.00 97.69 139 ASN A CA 1
ATOM 1071 C C . ASN A 1 139 ? 1.521 2.830 -0.949 1.00 97.69 139 ASN A C 1
ATOM 1073 O O . ASN A 1 139 ? 2.506 2.723 -1.678 1.00 97.69 139 ASN A O 1
ATOM 1077 N N . ALA A 1 140 ? 1.623 3.317 0.295 1.00 97.81 140 ALA A N 1
ATOM 1078 C CA . ALA A 1 140 ? 2.886 3.699 0.930 1.00 97.81 140 ALA A CA 1
ATOM 1079 C C . ALA A 1 140 ? 3.959 2.594 0.892 1.00 97.81 140 ALA A C 1
ATOM 1081 O O . ALA A 1 140 ? 5.136 2.888 1.081 1.00 97.81 140 ALA A O 1
ATOM 1082 N N . GLY A 1 141 ? 3.580 1.335 0.642 1.00 97.50 141 GLY A N 1
ATOM 1083 C CA . GLY A 1 141 ? 4.499 0.212 0.498 1.00 97.50 141 GLY A CA 1
ATOM 1084 C C . GLY A 1 141 ? 5.450 0.323 -0.693 1.00 97.50 141 GLY A C 1
ATOM 1085 O O . GLY A 1 141 ? 6.527 -0.268 -0.643 1.00 97.50 141 GLY A O 1
ATOM 1086 N N . GLY A 1 142 ? 5.108 1.102 -1.724 1.00 96.44 142 GLY A N 1
ATOM 1087 C CA . GLY A 1 142 ? 6.011 1.387 -2.838 1.00 96.44 142 GLY A CA 1
ATOM 1088 C C . GLY A 1 142 ? 6.526 0.131 -3.538 1.00 96.44 142 GLY A C 1
ATOM 1089 O O . GLY A 1 142 ? 5.748 -0.721 -3.950 1.00 96.44 142 GLY A O 1
ATOM 1090 N N . VAL A 1 143 ? 7.848 0.006 -3.655 1.00 96.06 143 VAL A N 1
ATOM 1091 C CA . VAL A 1 143 ? 8.511 -1.179 -4.232 1.00 96.06 143 VAL A CA 1
ATOM 1092 C C . VAL A 1 143 ? 8.869 -2.233 -3.177 1.00 96.06 143 VAL A C 1
ATOM 1094 O O . VAL A 1 143 ? 9.478 -3.251 -3.510 1.00 96.06 143 VAL A O 1
ATOM 1097 N N . ASN A 1 144 ? 8.553 -1.993 -1.898 1.00 97.12 144 ASN A N 1
ATOM 1098 C CA . ASN A 1 144 ? 8.802 -2.926 -0.799 1.00 97.12 144 ASN A CA 1
ATOM 1099 C C . ASN A 1 144 ? 7.660 -2.933 0.241 1.00 97.12 144 ASN A C 1
ATOM 1101 O O . ASN A 1 144 ? 7.854 -2.587 1.415 1.00 97.12 144 ASN A O 1
ATOM 1105 N N . PRO A 1 145 ? 6.444 -3.344 -0.164 1.00 97.50 145 PRO A N 1
ATOM 1106 C CA . PRO A 1 145 ? 5.281 -3.352 0.722 1.00 97.50 145 PRO A CA 1
ATOM 1107 C C . PRO A 1 145 ? 5.446 -4.283 1.932 1.00 97.50 145 PRO A C 1
ATOM 1109 O O . PRO A 1 145 ? 4.890 -4.012 2.998 1.00 97.50 145 PRO A O 1
ATOM 1112 N N . THR A 1 146 ? 6.255 -5.339 1.810 1.00 97.38 146 THR A N 1
ATOM 1113 C CA . THR A 1 146 ? 6.563 -6.258 2.914 1.00 97.38 146 THR A CA 1
ATOM 1114 C C . THR A 1 146 ? 7.395 -5.583 4.004 1.00 97.38 146 THR A C 1
ATOM 1116 O O . THR A 1 146 ? 7.033 -5.685 5.178 1.00 97.38 146 THR A O 1
ATOM 1119 N N . ALA A 1 147 ? 8.458 -4.851 3.648 1.00 98.12 147 ALA A N 1
ATOM 1120 C CA . ALA A 1 147 ? 9.250 -4.107 4.632 1.00 98.12 147 ALA A CA 1
ATOM 1121 C C . ALA A 1 147 ? 8.427 -2.993 5.297 1.00 98.12 147 ALA A C 1
ATOM 1123 O O . ALA A 1 147 ? 8.501 -2.802 6.511 1.00 98.12 147 ALA A O 1
ATOM 1124 N N . CYS A 1 148 ? 7.553 -2.322 4.537 1.00 98.56 148 CYS A N 1
ATOM 1125 C CA . CYS A 1 148 ? 6.623 -1.341 5.097 1.00 98.56 148 CYS A CA 1
ATOM 1126 C C . CYS A 1 148 ? 5.712 -1.966 6.169 1.00 98.56 148 CYS A C 1
ATOM 1128 O O . CYS A 1 148 ? 5.607 -1.450 7.283 1.00 98.56 148 CYS A O 1
ATOM 1130 N N . ALA A 1 149 ? 5.109 -3.124 5.877 1.00 98.56 149 ALA A N 1
ATOM 1131 C CA . ALA A 1 149 ? 4.263 -3.842 6.829 1.00 98.56 149 ALA A CA 1
ATOM 1132 C C . ALA A 1 149 ? 5.025 -4.276 8.094 1.00 98.56 149 ALA A C 1
ATOM 1134 O O . ALA A 1 149 ? 4.497 -4.166 9.203 1.00 98.56 149 ALA A O 1
ATOM 1135 N N . GLN A 1 150 ? 6.279 -4.716 7.954 1.00 98.44 150 GLN A N 1
ATOM 1136 C CA . GLN A 1 150 ? 7.141 -5.049 9.093 1.00 98.44 150 GLN A CA 1
ATOM 1137 C C . GLN A 1 150 ? 7.460 -3.817 9.950 1.00 98.44 150 GLN A C 1
ATOM 1139 O O . GLN A 1 150 ? 7.409 -3.891 11.181 1.00 98.44 150 GLN A O 1
ATOM 1144 N N . ALA A 1 151 ? 7.729 -2.671 9.322 1.00 98.56 151 ALA A N 1
ATOM 1145 C CA . ALA A 1 151 ? 7.978 -1.421 10.029 1.00 98.56 151 ALA A CA 1
ATOM 1146 C C . ALA A 1 151 ? 6.732 -0.929 10.787 1.00 98.56 151 ALA A C 1
ATOM 1148 O O . ALA A 1 151 ? 6.843 -0.486 11.932 1.00 98.56 151 ALA A O 1
ATOM 1149 N N . ILE A 1 152 ? 5.539 -1.089 10.206 1.00 98.69 152 ILE A N 1
ATOM 1150 C CA . ILE A 1 152 ? 4.264 -0.813 10.887 1.00 98.69 152 ILE A CA 1
ATOM 1151 C C . ILE A 1 152 ? 4.067 -1.752 12.077 1.00 98.69 152 ILE A C 1
ATOM 1153 O O . ILE A 1 152 ? 3.688 -1.300 13.156 1.00 98.69 152 ILE A O 1
ATOM 1157 N N . ALA A 1 153 ? 4.345 -3.049 11.918 1.00 98.56 153 ALA A N 1
ATOM 1158 C CA . ALA A 1 153 ? 4.234 -4.013 13.010 1.00 98.56 153 ALA A CA 1
ATOM 1159 C C . ALA A 1 153 ? 5.187 -3.674 14.170 1.00 98.56 153 ALA A C 1
ATOM 1161 O O . ALA A 1 153 ? 4.798 -3.756 15.338 1.00 98.56 153 ALA A O 1
ATOM 1162 N N . LYS A 1 154 ? 6.416 -3.241 13.860 1.00 98.50 154 LYS A N 1
ATOM 1163 C CA . LYS A 1 154 ? 7.382 -2.766 14.859 1.00 98.50 154 LYS A CA 1
ATOM 1164 C C . LYS A 1 154 ? 6.868 -1.520 15.585 1.00 98.50 154 LYS A C 1
ATOM 1166 O O . LYS A 1 154 ? 6.844 -1.514 16.813 1.00 98.50 154 LYS A O 1
ATOM 1171 N N . LEU A 1 155 ? 6.394 -0.519 14.843 1.00 98.56 155 LEU A N 1
ATOM 1172 C CA . LEU A 1 155 ? 5.802 0.698 15.404 1.00 98.56 155 LEU A CA 1
ATOM 1173 C C . LEU A 1 155 ? 4.609 0.383 16.319 1.00 98.56 155 LEU A C 1
ATOM 1175 O O . LEU A 1 155 ? 4.500 0.921 17.417 1.00 98.56 155 LEU A O 1
ATOM 1179 N N . ALA A 1 156 ? 3.717 -0.508 15.890 1.00 98.38 156 ALA A N 1
ATOM 1180 C CA . ALA A 1 156 ? 2.569 -0.906 16.692 1.00 98.38 156 ALA A CA 1
ATOM 1181 C C . ALA A 1 156 ? 2.994 -1.578 18.003 1.00 98.38 156 ALA A C 1
ATOM 1183 O O . ALA A 1 156 ? 2.443 -1.262 19.056 1.00 98.38 156 ALA A O 1
ATOM 1184 N N . LYS A 1 157 ? 4.017 -2.442 17.957 1.00 98.38 157 LYS A N 1
ATOM 1185 C CA . LYS A 1 157 ? 4.588 -3.073 19.152 1.00 98.38 157 LYS A CA 1
ATOM 1186 C C . LYS A 1 157 ? 5.160 -2.040 20.127 1.00 98.38 157 LYS A C 1
ATOM 1188 O O . LYS A 1 157 ? 4.941 -2.174 21.326 1.00 98.38 157 LYS A O 1
ATOM 1193 N N . GLU A 1 158 ? 5.851 -1.013 19.631 1.00 98.25 158 GLU A N 1
ATOM 1194 C CA . GLU A 1 158 ? 6.359 0.098 20.455 1.00 98.25 158 GLU A CA 1
ATOM 1195 C C . GLU A 1 158 ? 5.230 0.867 21.161 1.00 98.25 158 GLU A C 1
ATOM 1197 O O . GLU A 1 158 ? 5.417 1.349 22.275 1.00 98.25 158 GLU A O 1
ATOM 1202 N N . LEU A 1 159 ? 4.048 0.940 20.544 1.00 98.12 159 LEU A N 1
ATOM 1203 C CA . LEU A 1 159 ? 2.850 1.565 21.112 1.00 98.12 159 LEU A CA 1
ATOM 1204 C C . LEU A 1 159 ? 2.011 0.614 21.988 1.00 98.12 159 LEU A C 1
ATOM 1206 O O . LEU A 1 159 ? 0.961 1.017 22.482 1.00 98.12 159 LEU A O 1
ATOM 1210 N N . GLY A 1 160 ? 2.428 -0.646 22.164 1.00 98.38 160 GLY A N 1
ATOM 1211 C CA . GLY A 1 160 ? 1.645 -1.655 22.889 1.00 98.38 160 GLY A CA 1
ATOM 1212 C C . GLY A 1 160 ? 0.365 -2.092 22.162 1.00 98.38 160 GLY A C 1
ATOM 1213 O O . GLY A 1 160 ? -0.566 -2.587 22.792 1.00 98.38 160 GLY A O 1
ATOM 1214 N N . LEU A 1 161 ? 0.303 -1.903 20.841 1.00 98.31 161 LEU A N 1
ATOM 1215 C CA . LEU A 1 161 ? -0.844 -2.219 19.991 1.00 98.31 161 LEU A CA 1
ATOM 1216 C C . LEU A 1 161 ? -0.585 -3.465 19.134 1.00 98.31 161 LEU A C 1
ATOM 1218 O O . LEU A 1 161 ? 0.545 -3.914 18.946 1.00 98.31 161 LEU A O 1
ATOM 1222 N N . SER A 1 162 ? -1.654 -4.052 18.595 1.00 97.69 162 SER A N 1
ATOM 1223 C CA . SER A 1 162 ? -1.583 -5.243 17.733 1.00 97.69 162 SER A CA 1
ATOM 1224 C C . SER A 1 162 ? -2.602 -5.168 16.586 1.00 97.69 162 SER A C 1
ATOM 1226 O O . SER A 1 162 ? -3.579 -5.920 16.578 1.00 97.69 162 SER A O 1
ATOM 1228 N N . PRO A 1 163 ? -2.428 -4.234 15.630 1.00 98.06 163 PRO A N 1
ATOM 1229 C CA . PRO A 1 163 ? -3.309 -4.115 14.477 1.00 98.06 163 PRO A CA 1
ATOM 1230 C C . PRO A 1 163 ? -3.167 -5.323 13.546 1.00 98.06 163 PRO A C 1
ATOM 1232 O O . PRO A 1 163 ? -2.082 -5.887 13.381 1.00 98.06 163 PRO A O 1
ATOM 1235 N N . ARG A 1 164 ? -4.259 -5.684 12.869 1.00 98.56 164 ARG A N 1
ATOM 1236 C CA . ARG A 1 164 ? -4.202 -6.596 11.722 1.00 98.56 164 ARG A CA 1
ATOM 1237 C C . ARG A 1 164 ? -3.701 -5.824 10.506 1.00 98.56 164 ARG A C 1
ATOM 1239 O O . ARG A 1 164 ? -4.346 -4.867 10.083 1.00 98.56 164 ARG A O 1
ATOM 1246 N N . ILE A 1 165 ? -2.573 -6.247 9.952 1.00 98.69 165 ILE A N 1
ATOM 1247 C CA . ILE A 1 165 ? -1.952 -5.625 8.781 1.00 98.69 165 ILE A CA 1
ATOM 1248 C C . ILE A 1 165 ? -2.067 -6.611 7.621 1.00 98.69 165 ILE A C 1
ATOM 1250 O O . ILE A 1 165 ? -1.635 -7.757 7.747 1.00 98.69 165 ILE A O 1
ATOM 1254 N N . ALA A 1 166 ? -2.658 -6.179 6.512 1.00 98.56 166 ALA A N 1
ATOM 1255 C CA . ALA A 1 166 ? -2.664 -6.930 5.264 1.00 98.56 166 ALA A CA 1
ATOM 1256 C C . ALA A 1 166 ? -1.713 -6.272 4.262 1.00 98.56 166 ALA A C 1
ATOM 1258 O O . ALA A 1 166 ? -1.628 -5.046 4.182 1.00 98.56 166 ALA A O 1
ATOM 1259 N N . THR A 1 167 ? -1.013 -7.096 3.487 1.00 98.44 167 THR A N 1
ATOM 1260 C CA . THR A 1 167 ? -0.040 -6.636 2.496 1.00 98.44 167 THR A CA 1
ATOM 1261 C C . THR A 1 167 ? -0.434 -7.137 1.116 1.00 98.44 167 THR A C 1
ATOM 1263 O O . THR A 1 167 ? -0.616 -8.338 0.929 1.00 98.44 167 THR A O 1
ATOM 1266 N N . VAL A 1 168 ? -0.542 -6.228 0.149 1.00 98.06 168 VAL A N 1
ATOM 1267 C CA . VAL A 1 168 ? -0.750 -6.551 -1.269 1.00 98.06 168 VAL A CA 1
ATOM 1268 C C . VAL A 1 168 ? 0.555 -6.308 -2.020 1.00 98.06 168 VAL A C 1
ATOM 1270 O O . VAL A 1 168 ? 1.070 -5.192 -2.032 1.00 98.06 168 VAL A O 1
ATOM 1273 N N . TYR A 1 169 ? 1.094 -7.351 -2.640 1.00 95.62 169 TYR A N 1
ATOM 1274 C CA . TYR A 1 169 ? 2.368 -7.325 -3.359 1.00 95.62 169 TYR A CA 1
ATOM 1275 C C . TYR A 1 169 ? 2.323 -8.274 -4.563 1.00 95.62 169 TYR A C 1
ATOM 1277 O O . TYR A 1 169 ? 1.347 -9.005 -4.740 1.00 95.62 169 TYR A O 1
ATOM 1285 N N . GLY A 1 170 ? 3.380 -8.270 -5.375 1.00 94.44 170 GLY A N 1
ATOM 1286 C CA . GLY A 1 170 ? 3.463 -9.044 -6.622 1.00 94.44 170 GLY A CA 1
ATOM 1287 C C . GLY A 1 170 ? 3.250 -8.193 -7.873 1.00 94.44 170 GLY A C 1
ATOM 1288 O O . GLY A 1 170 ? 3.061 -8.730 -8.958 1.00 94.44 170 GLY A O 1
ATOM 1289 N N . ASP A 1 171 ? 3.248 -6.871 -7.715 1.00 94.50 171 ASP A N 1
ATOM 1290 C CA . ASP A 1 171 ? 3.274 -5.917 -8.815 1.00 94.50 171 ASP A CA 1
ATOM 1291 C C . ASP A 1 171 ? 4.644 -5.876 -9.501 1.00 94.50 171 ASP A C 1
ATOM 1293 O O . ASP A 1 171 ? 4.692 -5.614 -10.695 1.00 94.50 171 ASP A O 1
ATOM 1297 N N . ASP A 1 172 ? 5.735 -6.155 -8.782 1.00 93.81 172 ASP A N 1
ATOM 1298 C CA . ASP A 1 172 ? 7.093 -6.230 -9.334 1.00 93.81 172 ASP A CA 1
ATOM 1299 C C . ASP A 1 172 ? 7.231 -7.409 -10.312 1.00 93.81 172 ASP A C 1
ATOM 1301 O O . ASP A 1 172 ? 7.277 -8.573 -9.910 1.00 93.81 172 ASP A O 1
ATOM 1305 N N . ILE A 1 173 ? 7.301 -7.081 -11.601 1.00 94.88 173 ILE A N 1
ATOM 1306 C CA . ILE A 1 173 ? 7.500 -8.020 -12.710 1.00 94.88 173 ILE A CA 1
ATOM 1307 C C . ILE A 1 173 ? 8.902 -7.918 -13.307 1.00 94.88 173 ILE A C 1
ATOM 1309 O O . ILE A 1 173 ? 9.160 -8.525 -14.347 1.00 94.88 173 ILE A O 1
ATOM 1313 N N . LEU A 1 174 ? 9.815 -7.168 -12.680 1.00 92.75 174 LEU A N 1
ATOM 1314 C CA . LEU A 1 174 ? 11.198 -7.067 -13.143 1.00 92.75 174 LEU A CA 1
ATOM 1315 C C . LEU A 1 174 ? 11.852 -8.452 -13.332 1.00 92.75 174 LEU A C 1
ATOM 1317 O O . LEU A 1 174 ? 12.457 -8.663 -14.385 1.00 92.75 174 LEU A O 1
ATOM 1321 N N . PRO A 1 175 ? 11.684 -9.431 -12.412 1.00 93.12 175 PRO A N 1
ATOM 1322 C CA . PRO A 1 175 ? 12.243 -10.775 -12.589 1.00 93.12 175 PRO A CA 1
ATOM 1323 C C . PRO A 1 175 ? 11.593 -11.579 -13.727 1.00 93.12 175 PRO A C 1
ATOM 1325 O O . PRO A 1 175 ? 12.147 -12.582 -14.167 1.00 93.12 175 PRO A O 1
ATOM 1328 N N . ASP A 1 176 ? 10.410 -11.167 -14.186 1.00 94.12 176 ASP A N 1
ATOM 1329 C CA . ASP A 1 176 ? 9.608 -11.863 -15.190 1.00 94.12 176 ASP A CA 1
ATOM 1330 C C . ASP A 1 176 ? 9.767 -11.287 -16.605 1.00 94.12 176 ASP A C 1
ATOM 1332 O O . ASP A 1 176 ? 9.217 -11.861 -17.548 1.00 94.12 176 ASP A O 1
ATOM 1336 N N . LEU A 1 177 ? 10.497 -10.179 -16.786 1.00 93.31 177 LEU A N 1
ATOM 1337 C CA . LEU A 1 177 ? 10.566 -9.480 -18.075 1.00 93.31 177 LEU A CA 1
ATOM 1338 C C . LEU A 1 177 ? 11.041 -10.384 -19.214 1.00 93.31 177 LEU A C 1
ATOM 1340 O O . LEU A 1 177 ? 10.352 -10.466 -20.228 1.00 93.31 177 LEU A O 1
ATOM 1344 N N . ASP A 1 178 ? 12.135 -11.126 -19.031 1.00 92.12 178 ASP A N 1
ATOM 1345 C CA . ASP A 1 178 ? 12.667 -12.027 -20.065 1.00 92.12 178 ASP A CA 1
ATOM 1346 C C . ASP A 1 178 ? 11.641 -13.098 -20.464 1.00 92.12 178 ASP A C 1
ATOM 1348 O O . ASP A 1 178 ? 11.416 -13.372 -21.646 1.00 92.12 178 ASP A O 1
ATOM 1352 N N . ARG A 1 179 ? 10.949 -13.672 -19.470 1.00 95.06 179 ARG A N 1
ATOM 1353 C CA . ARG A 1 179 ? 9.891 -14.667 -19.687 1.00 95.06 179 ARG A CA 1
ATOM 1354 C C . ARG A 1 179 ? 8.709 -14.063 -20.447 1.00 95.06 179 ARG A C 1
ATOM 1356 O O . ARG A 1 179 ? 8.146 -14.714 -21.328 1.00 95.06 179 ARG A O 1
ATOM 1363 N N . LEU A 1 180 ? 8.312 -12.840 -20.104 1.00 94.00 180 LEU A N 1
ATOM 1364 C CA . LEU A 1 180 ? 7.208 -12.134 -20.751 1.00 94.00 180 LEU A CA 1
ATOM 1365 C C . LEU A 1 180 ? 7.567 -11.740 -22.193 1.00 94.00 180 LEU A C 1
ATOM 1367 O O . LEU A 1 180 ? 6.747 -11.944 -23.093 1.00 94.00 180 LEU A O 1
ATOM 1371 N N . GLN A 1 181 ? 8.799 -11.295 -22.444 1.00 92.25 181 GLN A N 1
ATOM 1372 C CA . GLN A 1 181 ? 9.295 -11.047 -23.800 1.00 92.25 181 GLN A CA 1
ATOM 1373 C C . GLN A 1 181 ? 9.307 -12.320 -24.645 1.00 92.25 181 GLN A C 1
ATOM 1375 O O . GLN A 1 181 ? 8.801 -12.314 -25.767 1.00 92.25 181 GLN A O 1
ATOM 1380 N N . ALA A 1 182 ? 9.797 -13.432 -24.090 1.00 93.06 182 ALA A N 1
ATOM 1381 C CA . ALA A 1 182 ? 9.776 -14.730 -24.764 1.00 93.06 182 ALA A CA 1
ATOM 1382 C C . ALA A 1 182 ? 8.348 -15.213 -25.087 1.00 93.06 182 ALA A C 1
ATOM 1384 O O . ALA A 1 182 ? 8.150 -15.960 -26.042 1.00 93.06 182 ALA A O 1
ATOM 1385 N N . SER A 1 183 ? 7.340 -14.759 -24.330 1.00 95.62 183 SER A N 1
ATOM 1386 C CA . SER A 1 183 ? 5.920 -15.021 -24.611 1.00 95.62 183 SER A CA 1
ATOM 1387 C C . SER A 1 183 ? 5.295 -14.099 -25.671 1.00 95.62 183 SER A C 1
ATOM 1389 O O . SER A 1 183 ? 4.113 -14.240 -25.979 1.00 95.62 183 SER A O 1
ATOM 1391 N N . GLY A 1 184 ? 6.076 -13.179 -26.248 1.00 93.38 184 GLY A N 1
ATOM 1392 C CA . GLY A 1 184 ? 5.651 -12.273 -27.318 1.00 93.38 184 GLY A CA 1
ATOM 1393 C C . GLY A 1 184 ? 5.227 -10.877 -26.855 1.00 93.38 184 GLY A C 1
ATOM 1394 O O . GLY A 1 184 ? 4.702 -10.109 -27.661 1.00 93.38 184 GLY A O 1
ATOM 1395 N N . ILE A 1 185 ? 5.439 -10.515 -25.585 1.00 93.56 185 ILE A N 1
ATOM 1396 C CA . ILE A 1 185 ? 5.129 -9.168 -25.089 1.00 93.56 185 ILE A CA 1
ATOM 1397 C C . ILE A 1 185 ? 6.286 -8.227 -25.443 1.00 93.56 185 ILE A C 1
ATOM 1399 O O . ILE A 1 185 ? 7.391 -8.362 -24.926 1.00 93.56 185 ILE A O 1
ATOM 1403 N N . ALA A 1 186 ? 6.032 -7.265 -26.334 1.00 91.56 186 ALA A N 1
ATOM 1404 C CA . ALA A 1 186 ? 7.079 -6.408 -26.897 1.00 91.56 186 ALA A CA 1
ATOM 1405 C C . ALA A 1 186 ? 7.614 -5.337 -25.928 1.00 91.56 186 ALA A C 1
ATOM 1407 O O . ALA A 1 186 ? 8.774 -4.953 -26.039 1.00 91.56 186 ALA A O 1
ATOM 1408 N N . PHE A 1 187 ? 6.781 -4.866 -24.990 1.00 93.00 187 PHE A N 1
ATOM 1409 C CA . PHE A 1 187 ? 7.078 -3.740 -24.089 1.00 93.00 187 PHE A CA 1
ATOM 1410 C C . PHE A 1 187 ? 7.474 -2.433 -24.802 1.00 93.00 187 PHE A C 1
ATOM 1412 O O . PHE A 1 187 ? 8.147 -1.589 -24.214 1.00 93.00 187 PHE A O 1
ATOM 1419 N N . ASP A 1 188 ? 7.060 -2.261 -26.062 1.00 93.38 188 ASP A N 1
ATOM 1420 C CA . ASP A 1 188 ? 7.306 -1.036 -26.824 1.00 93.38 188 ASP A CA 1
ATOM 1421 C C . ASP A 1 188 ? 6.747 0.182 -26.075 1.00 93.38 188 ASP A C 1
ATOM 1423 O O . ASP A 1 188 ? 5.677 0.121 -25.458 1.00 93.38 188 ASP A O 1
ATOM 1427 N N . ASN A 1 189 ? 7.486 1.288 -26.119 1.00 92.19 189 ASN A N 1
ATOM 1428 C CA . ASN A 1 189 ? 7.108 2.516 -25.441 1.00 92.19 189 ASN A CA 1
ATOM 1429 C C . ASN A 1 189 ? 5.785 3.045 -26.019 1.00 92.19 189 ASN A C 1
ATOM 1431 O O . ASN A 1 189 ? 5.649 3.237 -27.225 1.00 92.19 189 ASN A O 1
ATOM 1435 N N . MET A 1 190 ? 4.804 3.280 -25.148 1.00 91.94 190 MET A N 1
ATOM 1436 C CA . MET A 1 190 ? 3.481 3.758 -25.549 1.00 91.94 190 MET A CA 1
ATOM 1437 C C . MET A 1 190 ? 3.464 5.213 -26.040 1.00 91.94 190 MET A C 1
ATOM 1439 O O . MET A 1 190 ? 2.542 5.574 -26.767 1.00 91.94 190 MET A O 1
ATOM 1443 N N . GLU A 1 191 ? 4.428 6.045 -25.639 1.00 91.62 191 GLU A N 1
ATOM 1444 C CA . GLU A 1 191 ? 4.470 7.472 -25.987 1.00 91.62 191 GLU A CA 1
ATOM 1445 C C . GLU A 1 191 ? 5.068 7.713 -27.377 1.00 91.62 191 GLU A C 1
ATOM 1447 O O . GLU A 1 191 ? 4.524 8.494 -28.155 1.00 91.62 191 GLU A O 1
ATOM 1452 N N . ASP A 1 192 ? 6.170 7.033 -27.702 1.00 95.00 192 ASP A N 1
ATOM 1453 C CA . ASP A 1 192 ? 6.939 7.270 -28.933 1.00 95.00 192 ASP A CA 1
ATOM 1454 C C . ASP A 1 192 ? 7.061 6.038 -29.849 1.00 95.00 192 ASP A C 1
ATOM 1456 O O . ASP A 1 192 ? 7.617 6.129 -30.945 1.00 95.00 192 ASP A O 1
ATOM 1460 N N . GLY A 1 193 ? 6.541 4.879 -29.433 1.00 94.88 193 GLY A N 1
ATOM 1461 C CA . GLY A 1 193 ? 6.610 3.629 -30.193 1.00 94.88 193 GLY A CA 1
ATOM 1462 C C . GLY A 1 193 ? 8.003 2.995 -30.253 1.00 94.88 193 GLY A C 1
ATOM 1463 O O . GLY A 1 193 ? 8.199 2.020 -30.990 1.00 94.88 193 GLY A O 1
ATOM 1464 N N . SER A 1 194 ? 8.983 3.528 -29.518 1.00 95.12 194 SER A N 1
ATOM 1465 C CA . SER A 1 194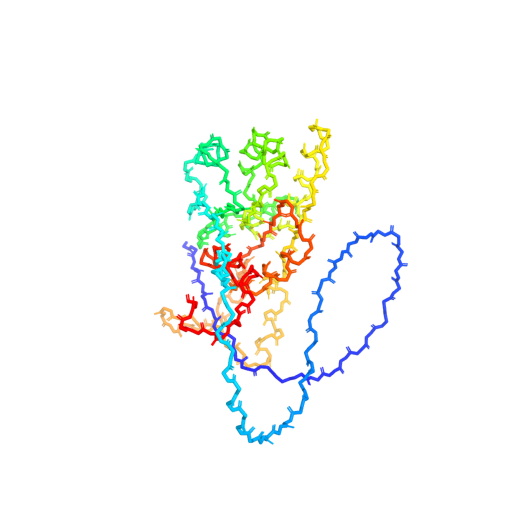 ? 10.340 2.985 -29.494 1.00 95.12 194 SER A CA 1
ATOM 1466 C C . SER A 1 194 ? 10.364 1.559 -28.941 1.00 95.12 194 SER A C 1
ATOM 1468 O O . SER A 1 194 ? 9.594 1.176 -28.057 1.00 95.12 194 SER A O 1
ATOM 1470 N N . LYS A 1 195 ? 11.258 0.734 -29.496 1.00 94.75 195 LYS A N 1
ATOM 1471 C CA . LYS A 1 195 ? 11.397 -0.668 -29.089 1.00 94.75 195 LYS A CA 1
ATOM 1472 C C . LYS A 1 195 ? 11.992 -0.776 -27.691 1.00 94.75 195 LYS A C 1
ATOM 1474 O O . LYS A 1 195 ? 12.846 0.021 -27.318 1.00 94.75 195 LYS A O 1
ATOM 1479 N N . PHE A 1 196 ? 11.618 -1.822 -26.959 1.00 93.06 196 PHE A N 1
ATOM 1480 C CA . PHE A 1 196 ? 12.150 -2.086 -25.618 1.00 93.06 196 PHE A CA 1
ATOM 1481 C C . PHE A 1 196 ? 13.607 -2.583 -25.607 1.00 93.06 196 PHE A C 1
ATOM 1483 O O . PHE A 1 196 ? 14.366 -2.286 -24.686 1.00 93.06 196 PHE A O 1
ATOM 1490 N N . ALA A 1 197 ? 14.033 -3.325 -26.636 1.00 91.31 197 ALA A N 1
ATOM 1491 C CA . ALA A 1 197 ? 15.348 -3.979 -26.671 1.00 91.31 197 ALA A CA 1
ATOM 1492 C C . ALA A 1 197 ? 16.552 -3.055 -26.342 1.00 91.31 197 ALA A C 1
ATOM 1494 O O . ALA A 1 197 ? 17.406 -3.471 -25.558 1.00 91.31 197 ALA A O 1
ATOM 1495 N N . PRO A 1 198 ? 16.630 -1.796 -26.827 1.00 93.12 198 PRO A N 1
ATOM 1496 C CA . PRO A 1 198 ? 17.718 -0.867 -26.491 1.00 93.12 198 PRO A CA 1
ATOM 1497 C C . PRO A 1 198 ? 17.770 -0.422 -25.018 1.00 93.12 198 PRO A C 1
ATOM 1499 O O . PRO A 1 198 ? 18.776 0.143 -24.571 1.00 93.12 198 PRO A O 1
ATOM 1502 N N . VAL A 1 199 ? 16.690 -0.607 -24.255 1.00 91.81 199 VAL A N 1
ATOM 1503 C CA . VAL A 1 199 ? 16.603 -0.220 -22.836 1.00 91.81 199 VAL A CA 1
ATOM 1504 C C . VAL A 1 199 ? 16.502 -1.413 -21.888 1.00 91.81 199 VAL A C 1
ATOM 1506 O O . VAL A 1 199 ? 16.718 -1.219 -20.696 1.00 91.81 199 VAL A O 1
ATOM 1509 N N . ALA A 1 200 ? 16.275 -2.629 -22.396 1.00 89.88 200 ALA A N 1
ATOM 1510 C CA . ALA A 1 200 ? 16.027 -3.841 -21.609 1.00 89.88 200 ALA A CA 1
ATOM 1511 C C . ALA A 1 200 ? 17.038 -4.062 -20.466 1.00 89.88 200 ALA A C 1
ATOM 1513 O O . ALA A 1 200 ? 16.650 -4.220 -19.314 1.00 89.88 200 ALA A O 1
ATOM 1514 N N . GLN A 1 201 ? 18.341 -3.966 -20.753 1.00 88.81 201 GLN A N 1
ATOM 1515 C CA . GLN A 1 201 ? 19.404 -4.177 -19.753 1.00 88.81 201 GLN A CA 1
ATOM 1516 C C . GLN A 1 201 ? 19.552 -3.036 -18.731 1.00 88.81 201 GLN A C 1
ATOM 1518 O O . GLN A 1 201 ? 20.338 -3.140 -17.792 1.00 88.81 201 GLN A O 1
ATOM 1523 N N . ARG A 1 202 ? 18.845 -1.919 -18.926 1.00 90.31 202 ARG A N 1
ATOM 1524 C CA . ARG A 1 202 ? 18.914 -0.720 -18.074 1.00 90.31 202 ARG A CA 1
ATOM 1525 C C . ARG A 1 202 ? 17.648 -0.513 -17.243 1.00 90.31 202 ARG A C 1
ATOM 1527 O O . ARG A 1 202 ? 17.568 0.474 -16.509 1.00 90.31 202 ARG A O 1
ATOM 1534 N N . ILE A 1 203 ? 16.665 -1.407 -17.356 1.00 90.31 203 ILE A N 1
ATOM 1535 C CA . ILE A 1 203 ? 15.438 -1.331 -16.568 1.00 90.31 203 ILE A CA 1
ATOM 1536 C C . ILE A 1 203 ? 15.761 -1.619 -15.104 1.00 90.31 203 ILE A C 1
ATOM 1538 O O . ILE A 1 203 ? 16.346 -2.641 -14.764 1.00 90.31 203 ILE A O 1
ATOM 1542 N N . GLN A 1 204 ? 15.374 -0.689 -14.234 1.00 87.62 204 GLN A N 1
ATOM 1543 C CA . GLN A 1 204 ? 15.590 -0.800 -12.788 1.00 87.62 204 GLN A CA 1
ATOM 1544 C C . GLN A 1 204 ? 14.323 -1.191 -12.027 1.00 87.62 204 GLN A C 1
ATOM 1546 O O . GLN A 1 204 ? 14.421 -1.683 -10.907 1.00 87.62 204 GLN A O 1
ATOM 1551 N N . ALA A 1 205 ? 13.150 -0.955 -12.615 1.00 89.56 205 ALA A N 1
ATOM 1552 C CA . ALA A 1 205 ? 11.851 -1.281 -12.047 1.00 89.56 205 ALA A CA 1
ATOM 1553 C C . ALA A 1 205 ? 10.871 -1.600 -13.176 1.00 89.56 205 ALA A C 1
ATOM 1555 O O . ALA A 1 205 ? 10.894 -0.947 -14.222 1.00 89.56 205 ALA A O 1
ATOM 1556 N N . ALA A 1 206 ? 10.002 -2.575 -12.944 1.00 92.25 206 ALA A N 1
ATOM 1557 C CA . ALA A 1 206 ? 8.870 -2.871 -13.803 1.00 92.25 206 ALA A CA 1
ATOM 1558 C C . ALA A 1 206 ? 7.722 -3.334 -12.910 1.00 92.25 206 ALA A C 1
ATOM 1560 O O . ALA A 1 206 ? 7.830 -4.367 -12.256 1.00 92.25 206 ALA A O 1
ATOM 1561 N N . ASN A 1 207 ? 6.642 -2.554 -12.855 1.00 93.25 207 ASN A N 1
ATOM 1562 C CA . ASN A 1 207 ? 5.545 -2.790 -11.925 1.00 93.25 207 ASN A CA 1
ATOM 1563 C C . ASN A 1 207 ? 4.201 -2.814 -12.654 1.00 93.25 207 ASN A C 1
ATOM 1565 O O . ASN A 1 207 ? 3.913 -1.947 -13.480 1.00 93.25 207 ASN A O 1
ATOM 1569 N N . ILE A 1 208 ? 3.353 -3.779 -12.309 1.00 93.25 208 ILE A N 1
ATOM 1570 C CA . ILE A 1 208 ? 1.949 -3.807 -12.712 1.00 93.25 208 ILE A CA 1
ATOM 1571 C C . ILE A 1 208 ? 1.181 -2.800 -11.864 1.00 93.25 208 ILE A C 1
ATOM 1573 O O . ILE A 1 208 ? 1.275 -2.795 -10.641 1.00 93.25 208 ILE A O 1
ATOM 1577 N N . TYR A 1 209 ? 0.355 -1.980 -12.509 1.00 91.81 209 TYR A N 1
ATOM 1578 C CA . TYR A 1 209 ? -0.567 -1.121 -11.784 1.00 91.81 209 TYR A CA 1
ATOM 1579 C C . TYR A 1 209 ? -1.815 -1.920 -11.397 1.00 91.81 209 TYR A C 1
ATOM 1581 O O . TYR A 1 209 ? -2.695 -2.151 -12.229 1.00 91.81 209 TYR A O 1
ATOM 1589 N N . PHE A 1 210 ? -1.887 -2.403 -10.154 1.00 95.75 210 PHE A N 1
ATOM 1590 C CA . PHE A 1 210 ? -3.074 -3.129 -9.704 1.00 95.75 210 PHE A CA 1
ATOM 1591 C C . PHE A 1 210 ? -4.306 -2.222 -9.634 1.00 95.75 210 PHE A C 1
ATOM 1593 O O . PHE A 1 210 ? -4.209 -1.044 -9.306 1.00 95.75 210 PHE A O 1
ATOM 1600 N N . GLY A 1 211 ? -5.480 -2.801 -9.894 1.00 95.62 211 GLY A N 1
ATOM 1601 C CA . GLY A 1 211 ? -6.769 -2.184 -9.576 1.00 95.62 211 GLY A CA 1
ATOM 1602 C C . GLY A 1 211 ? -7.259 -2.556 -8.171 1.00 95.62 211 GLY A C 1
ATOM 1603 O O . GLY A 1 211 ? -6.507 -3.049 -7.333 1.00 95.62 211 GLY A O 1
ATOM 1604 N N . ALA A 1 212 ? -8.559 -2.394 -7.927 1.00 97.19 212 ALA A N 1
ATOM 1605 C CA . ALA A 1 212 ? -9.177 -2.649 -6.621 1.00 97.19 212 ALA A CA 1
ATOM 1606 C C . ALA A 1 212 ? -9.205 -4.129 -6.189 1.00 97.19 212 ALA A C 1
ATOM 1608 O O . ALA A 1 212 ? -9.247 -4.423 -4.999 1.00 97.19 212 ALA A O 1
ATOM 1609 N N . ALA A 1 213 ? -9.199 -5.074 -7.135 1.00 97.25 213 ALA A N 1
ATOM 1610 C CA . ALA A 1 213 ? -9.429 -6.498 -6.871 1.00 97.25 213 ALA A CA 1
ATOM 1611 C C . ALA A 1 213 ? -8.549 -7.107 -5.753 1.00 97.25 213 ALA A C 1
ATOM 1613 O O . ALA A 1 213 ? -9.110 -7.671 -4.812 1.00 97.25 213 ALA A O 1
ATOM 1614 N N . PRO A 1 214 ? -7.206 -6.984 -5.772 1.00 97.94 214 PRO A N 1
ATOM 1615 C CA . PRO A 1 214 ? -6.381 -7.530 -4.694 1.00 97.94 214 PRO A CA 1
ATOM 1616 C C . PRO A 1 214 ? -6.601 -6.827 -3.343 1.00 97.94 214 PRO A C 1
ATOM 1618 O O . PRO A 1 214 ? -6.463 -7.454 -2.294 1.00 97.94 214 PRO A O 1
ATOM 1621 N N . VAL A 1 215 ? -7.003 -5.552 -3.346 1.00 98.38 215 VAL A N 1
ATOM 1622 C CA . VAL A 1 215 ? -7.364 -4.815 -2.124 1.00 98.38 215 VAL A CA 1
ATOM 1623 C C . VAL A 1 215 ? -8.687 -5.335 -1.550 1.00 98.38 215 VAL A C 1
ATOM 1625 O O . VAL A 1 215 ? -8.798 -5.524 -0.341 1.00 98.38 215 VAL A O 1
ATOM 1628 N N . VAL A 1 216 ? -9.667 -5.654 -2.402 1.00 98.44 216 VAL A N 1
ATOM 1629 C CA . VAL A 1 216 ? -10.930 -6.302 -2.001 1.00 98.44 216 VAL A CA 1
ATOM 1630 C C . VAL A 1 216 ? -10.673 -7.670 -1.365 1.00 98.44 216 VAL A C 1
ATOM 1632 O O . VAL A 1 216 ? -11.284 -7.998 -0.348 1.00 98.44 216 VAL A O 1
ATOM 1635 N N . GLU A 1 217 ? -9.749 -8.462 -1.913 1.00 98.25 217 GLU A N 1
ATOM 1636 C CA . GLU A 1 217 ? -9.342 -9.732 -1.294 1.00 98.25 217 GLU A CA 1
ATOM 1637 C C . GLU A 1 217 ? -8.692 -9.518 0.080 1.00 98.25 217 GLU A C 1
ATOM 1639 O O . GLU A 1 217 ? -9.010 -10.237 1.030 1.00 98.25 217 GLU A O 1
ATOM 1644 N N . ALA A 1 218 ? -7.843 -8.496 0.225 1.00 98.38 218 ALA A N 1
ATOM 1645 C CA . ALA A 1 218 ? -7.247 -8.137 1.511 1.00 98.38 218 ALA A CA 1
ATOM 1646 C C . ALA A 1 218 ? -8.303 -7.699 2.547 1.00 98.38 218 ALA A C 1
ATOM 1648 O O . ALA A 1 218 ? -8.222 -8.100 3.711 1.00 98.38 218 ALA A O 1
ATOM 1649 N N . LEU A 1 219 ? -9.335 -6.956 2.133 1.00 98.50 219 LEU A N 1
ATOM 1650 C CA . LEU A 1 219 ? -10.427 -6.500 3.007 1.00 98.50 219 LEU A CA 1
ATOM 1651 C C . LEU A 1 219 ? -11.215 -7.650 3.656 1.00 98.50 219 LEU A C 1
ATOM 1653 O O . LEU A 1 219 ? -11.685 -7.507 4.788 1.00 98.50 219 LEU A O 1
ATOM 1657 N N . LYS A 1 220 ? -11.285 -8.830 3.023 1.00 97.75 220 LYS A N 1
ATOM 1658 C CA . LYS A 1 220 ? -11.940 -10.025 3.601 1.00 97.75 220 LYS A CA 1
ATOM 1659 C C . LYS A 1 220 ? -11.324 -10.468 4.931 1.00 97.75 220 LYS A C 1
ATOM 1661 O O . LYS A 1 220 ? -12.015 -11.063 5.757 1.00 97.75 220 LYS A O 1
ATOM 1666 N N . TRP A 1 221 ? -10.057 -10.133 5.170 1.00 97.12 221 TRP A N 1
ATOM 1667 C CA . TRP A 1 221 ? -9.347 -10.420 6.420 1.00 97.12 221 TRP A CA 1
ATOM 1668 C C . TRP A 1 221 ? -9.632 -9.402 7.535 1.00 97.12 221 TRP A C 1
ATOM 1670 O O . TRP A 1 221 ? -9.090 -9.524 8.637 1.00 97.12 221 TRP A O 1
ATOM 1680 N N . LYS A 1 222 ? -10.490 -8.405 7.270 1.00 97.44 222 LYS A N 1
ATOM 1681 C CA . LYS A 1 222 ? -10.840 -7.301 8.177 1.00 97.44 222 LYS A CA 1
ATOM 1682 C C . LYS A 1 222 ? -9.604 -6.621 8.795 1.00 97.44 222 LYS A C 1
ATOM 1684 O O . LYS A 1 222 ? -9.520 -6.535 10.028 1.00 97.44 222 LYS A O 1
ATOM 1689 N N . PRO A 1 223 ? -8.603 -6.224 7.990 1.00 98.38 223 PRO A N 1
ATOM 1690 C CA . PRO A 1 223 ? -7.399 -5.577 8.497 1.00 98.38 223 PRO A CA 1
ATOM 1691 C C . PRO A 1 223 ? -7.719 -4.196 9.081 1.00 98.38 223 PRO A C 1
ATOM 1693 O O . PRO A 1 223 ? -8.696 -3.573 8.697 1.00 98.38 223 PRO A O 1
ATOM 1696 N N . ASN A 1 224 ? -6.880 -3.710 9.993 1.00 98.56 224 ASN A N 1
ATOM 1697 C CA . ASN A 1 224 ? -6.871 -2.299 10.387 1.00 98.56 224 ASN A CA 1
ATOM 1698 C C . ASN A 1 224 ? -6.098 -1.450 9.368 1.00 98.56 224 ASN A C 1
ATOM 1700 O O . ASN A 1 224 ? -6.364 -0.263 9.208 1.00 98.56 224 ASN A O 1
ATOM 1704 N N . ILE A 1 225 ? -5.104 -2.054 8.711 1.00 98.81 225 ILE A N 1
ATOM 1705 C CA . ILE A 1 225 ? -4.238 -1.383 7.745 1.00 98.81 225 ILE A CA 1
ATOM 1706 C C . ILE A 1 225 ? -4.001 -2.326 6.568 1.00 98.81 225 ILE A C 1
ATOM 1708 O O . ILE A 1 225 ? -3.575 -3.467 6.759 1.00 98.81 225 ILE A O 1
ATOM 1712 N N . ILE A 1 226 ? -4.241 -1.839 5.358 1.00 98.81 226 ILE A N 1
ATOM 1713 C CA . ILE A 1 226 ? -3.818 -2.463 4.108 1.00 98.81 226 ILE A CA 1
ATOM 1714 C C . ILE A 1 226 ? -2.682 -1.624 3.542 1.00 98.81 226 ILE A C 1
ATOM 1716 O O . ILE A 1 226 ? -2.867 -0.440 3.269 1.00 98.81 226 ILE A O 1
ATOM 1720 N N . VAL A 1 227 ? -1.525 -2.251 3.348 1.00 98.50 227 VAL A N 1
ATOM 1721 C CA . VAL A 1 227 ? -0.396 -1.655 2.632 1.00 98.50 227 VAL A CA 1
ATOM 1722 C C . VAL A 1 227 ? -0.199 -2.384 1.319 1.00 98.50 227 VAL A C 1
ATOM 1724 O O . VAL A 1 227 ? -0.143 -3.613 1.286 1.00 98.50 227 VAL A O 1
ATOM 1727 N N . THR A 1 228 ? -0.062 -1.640 0.236 1.00 98.44 228 THR A N 1
ATOM 1728 C CA . THR A 1 228 ? 0.133 -2.195 -1.099 1.00 98.44 228 THR A CA 1
ATOM 1729 C C . THR A 1 228 ? 1.440 -1.711 -1.718 1.00 98.44 228 THR A C 1
ATOM 1731 O O . THR A 1 228 ? 1.990 -0.688 -1.302 1.00 98.44 228 THR A O 1
ATOM 1734 N N . GLY A 1 229 ? 1.910 -2.430 -2.739 1.00 96.69 229 GLY A N 1
ATOM 1735 C CA . GLY A 1 229 ? 2.826 -1.885 -3.742 1.00 96.69 229 GLY A CA 1
ATOM 1736 C C . GLY A 1 229 ? 2.092 -0.976 -4.734 1.00 96.69 229 GLY A C 1
ATOM 1737 O O . GLY A 1 229 ? 1.174 -0.242 -4.345 1.00 96.69 229 GLY A O 1
ATOM 1738 N N . ARG A 1 230 ? 2.432 -1.047 -6.026 1.00 96.19 230 ARG A N 1
ATOM 1739 C CA . ARG A 1 230 ? 1.799 -0.223 -7.070 1.00 96.19 230 ARG A CA 1
ATOM 1740 C C . ARG A 1 230 ? 0.330 -0.622 -7.307 1.00 96.19 230 ARG A C 1
ATOM 1742 O O . ARG A 1 230 ? 0.015 -1.659 -7.882 1.00 96.19 230 ARG A O 1
ATOM 1749 N N . VAL A 1 231 ? -0.587 0.251 -6.898 1.00 96.19 231 VAL A N 1
ATOM 1750 C CA . VAL A 1 231 ? -2.044 0.138 -7.099 1.00 96.19 231 VAL A CA 1
ATOM 1751 C C . VAL A 1 231 ? -2.612 1.513 -7.423 1.00 96.19 231 VAL A C 1
ATOM 1753 O O . VAL A 1 231 ? -2.129 2.514 -6.886 1.00 96.19 231 VAL A O 1
ATOM 1756 N N . THR A 1 232 ? -3.604 1.567 -8.304 1.00 94.62 232 THR A N 1
ATOM 1757 C CA . THR A 1 232 ? -4.269 2.815 -8.697 1.00 94.62 232 THR A CA 1
ATOM 1758 C C . THR A 1 232 ? -4.874 3.520 -7.482 1.00 94.62 232 THR A C 1
ATOM 1760 O O . THR A 1 232 ? -5.452 2.858 -6.612 1.00 94.62 232 THR A O 1
ATOM 1763 N N . ASP A 1 233 ? -4.807 4.846 -7.480 1.00 92.12 233 ASP A N 1
ATOM 1764 C CA . ASP A 1 233 ? -5.473 5.765 -6.548 1.00 92.12 233 ASP A CA 1
ATOM 1765 C C . ASP A 1 233 ? -6.983 5.481 -6.420 1.00 92.12 233 ASP A C 1
ATOM 1767 O O . ASP A 1 233 ? -7.546 5.341 -5.328 1.00 92.12 233 ASP A O 1
ATOM 1771 N N . THR A 1 234 ? -7.637 5.273 -7.559 1.00 93.25 234 THR A N 1
ATOM 1772 C CA . THR A 1 234 ? -9.044 4.878 -7.647 1.00 93.25 234 THR A CA 1
ATOM 1773 C C . THR A 1 234 ? -9.267 3.496 -7.045 1.00 93.25 234 THR A C 1
ATOM 1775 O O . THR A 1 234 ? -10.223 3.295 -6.302 1.00 93.25 234 THR A O 1
ATOM 1778 N N . GLY A 1 235 ? -8.353 2.553 -7.281 1.00 95.56 235 GLY A N 1
ATOM 1779 C CA . GLY A 1 235 ? -8.404 1.187 -6.758 1.00 95.56 235 GLY A CA 1
ATOM 1780 C C . GLY A 1 235 ? -8.460 1.107 -5.232 1.00 95.56 235 GLY A C 1
ATOM 1781 O O . GLY A 1 235 ? -9.296 0.377 -4.697 1.00 95.56 235 GLY A O 1
ATOM 1782 N N . ILE A 1 236 ? -7.621 1.872 -4.526 1.00 96.50 236 ILE A N 1
ATOM 1783 C CA . ILE A 1 236 ? -7.643 1.915 -3.050 1.00 96.50 236 ILE A CA 1
ATOM 1784 C C . ILE A 1 236 ? -8.883 2.626 -2.499 1.00 96.50 236 ILE A C 1
ATOM 1786 O O . ILE A 1 236 ? -9.320 2.314 -1.394 1.00 96.50 236 ILE A O 1
ATOM 1790 N N . THR A 1 237 ? -9.475 3.529 -3.282 1.00 95.38 237 THR A N 1
ATOM 1791 C CA . THR A 1 237 ? -10.676 4.287 -2.906 1.00 95.38 237 THR A CA 1
ATOM 1792 C C . THR A 1 237 ? -11.960 3.481 -3.128 1.00 95.38 237 THR A C 1
ATOM 1794 O O . THR A 1 237 ? -12.855 3.491 -2.286 1.00 95.38 237 THR A O 1
ATOM 1797 N N . ILE A 1 238 ? -12.053 2.738 -4.235 1.00 96.19 238 ILE A N 1
ATOM 1798 C CA . ILE A 1 238 ? -13.256 1.985 -4.623 1.00 96.19 238 ILE A CA 1
ATOM 1799 C C . ILE A 1 238 ? -13.313 0.576 -4.018 1.00 96.19 238 ILE A C 1
ATOM 1801 O O . ILE A 1 238 ? -14.393 -0.004 -3.898 1.00 96.19 238 ILE A O 1
ATOM 1805 N N . ALA A 1 239 ? -12.176 0.012 -3.592 1.00 98.12 239 ALA A N 1
ATOM 1806 C CA . ALA A 1 239 ? -12.131 -1.317 -2.980 1.00 98.12 239 ALA A CA 1
ATOM 1807 C C . ALA A 1 239 ? -13.070 -1.479 -1.764 1.00 98.12 239 ALA A C 1
ATOM 1809 O O . ALA A 1 239 ? -13.795 -2.478 -1.733 1.00 98.12 239 ALA A O 1
ATOM 1810 N N . PRO A 1 240 ? -13.155 -0.526 -0.809 1.00 97.94 240 PRO A N 1
ATOM 1811 C CA . PRO A 1 240 ? -14.167 -0.563 0.246 1.00 97.94 240 PRO A CA 1
ATOM 1812 C C . PRO A 1 240 ? -15.598 -0.639 -0.281 1.00 97.94 240 PRO A C 1
ATOM 1814 O O . PRO A 1 240 ? -16.392 -1.421 0.228 1.00 97.94 240 PRO A O 1
ATOM 1817 N N . MET A 1 241 ? -15.931 0.123 -1.327 1.00 96.62 241 MET A N 1
ATOM 1818 C CA . MET A 1 241 ? -17.277 0.126 -1.909 1.00 96.62 241 MET A CA 1
ATOM 1819 C C . MET A 1 241 ? -17.604 -1.246 -2.504 1.00 96.62 241 MET A C 1
ATOM 1821 O O . MET A 1 241 ? -18.645 -1.832 -2.199 1.00 96.62 241 MET A O 1
ATOM 1825 N N . ILE A 1 242 ? -16.678 -1.809 -3.283 1.00 97.44 242 ILE A N 1
ATOM 1826 C CA . ILE A 1 242 ? -16.828 -3.147 -3.865 1.00 97.44 242 ILE A CA 1
ATOM 1827 C C . ILE A 1 242 ? -17.020 -4.198 -2.770 1.00 97.44 242 ILE A C 1
ATOM 1829 O O . ILE A 1 242 ? -17.938 -5.016 -2.857 1.00 97.44 242 ILE A O 1
ATOM 1833 N N . PHE A 1 243 ? -16.178 -4.163 -1.736 1.00 97.69 243 PHE A N 1
ATOM 1834 C CA . PHE A 1 243 ? -16.221 -5.108 -0.626 1.00 97.69 243 PHE A CA 1
ATOM 1835 C C . PHE A 1 243 ? -17.529 -5.000 0.169 1.00 97.69 243 PHE A C 1
ATOM 1837 O O . PHE A 1 243 ? -18.205 -6.003 0.403 1.00 97.69 243 PHE A O 1
ATOM 1844 N N . GLU A 1 244 ? -17.916 -3.786 0.551 1.00 96.94 244 GLU A N 1
ATOM 1845 C CA . GLU A 1 244 ? -19.032 -3.558 1.462 1.00 96.94 244 GLU A CA 1
ATOM 1846 C C . GLU A 1 244 ? -20.391 -3.754 0.791 1.00 96.94 244 GLU A C 1
ATOM 1848 O O . GLU A 1 244 ? -21.329 -4.236 1.438 1.00 96.94 244 GLU A O 1
ATOM 1853 N N . PHE A 1 245 ? -20.501 -3.417 -0.494 1.00 95.44 245 PHE A N 1
ATOM 1854 C CA . PHE A 1 245 ? -21.734 -3.564 -1.264 1.00 95.44 245 PHE A CA 1
ATOM 1855 C C . PHE A 1 245 ? -21.802 -4.848 -2.094 1.00 95.44 245 PHE A C 1
ATOM 1857 O O . PHE A 1 245 ? -22.832 -5.110 -2.722 1.00 95.44 245 PHE A O 1
ATOM 1864 N N . GLY A 1 246 ? -20.732 -5.649 -2.104 1.00 94.12 246 GLY A N 1
ATOM 1865 C CA . GLY A 1 246 ? -20.653 -6.887 -2.878 1.00 94.12 246 GLY A CA 1
ATOM 1866 C C . GLY A 1 246 ? -20.786 -6.654 -4.384 1.00 94.12 246 GLY A C 1
ATOM 1867 O O . GLY A 1 246 ? -21.399 -7.466 -5.081 1.00 94.12 246 GLY A O 1
ATOM 1868 N N . TRP A 1 247 ? -20.289 -5.520 -4.884 1.00 94.56 247 TRP A N 1
ATOM 1869 C CA . TRP A 1 247 ? -20.334 -5.217 -6.313 1.00 94.56 247 TRP A CA 1
ATOM 1870 C C . TRP A 1 247 ? -19.417 -6.155 -7.091 1.00 94.56 247 TRP A C 1
ATOM 1872 O O . TRP A 1 247 ? -18.398 -6.631 -6.590 1.00 94.56 247 TRP A O 1
ATOM 1882 N N . LYS A 1 248 ? -19.782 -6.434 -8.342 1.00 93.31 248 LYS A N 1
ATOM 1883 C CA . LYS A 1 248 ? -18.903 -7.189 -9.232 1.00 93.31 248 LYS A CA 1
ATOM 1884 C C . LYS A 1 248 ? -17.845 -6.247 -9.797 1.00 93.31 248 LYS A C 1
ATOM 1886 O O . LYS A 1 248 ? -18.147 -5.109 -10.128 1.00 93.31 248 LYS A O 1
ATOM 1891 N N . LEU A 1 249 ? -16.630 -6.757 -9.991 1.00 89.62 249 LEU A N 1
ATOM 1892 C CA . LEU A 1 249 ? -15.510 -6.000 -10.572 1.00 89.62 249 LEU A CA 1
ATOM 1893 C C . LEU A 1 249 ? -15.739 -5.555 -12.028 1.00 89.62 249 LEU A C 1
ATOM 1895 O O . LEU A 1 249 ? -14.941 -4.799 -12.562 1.00 89.62 249 LEU A O 1
ATOM 1899 N N . ASN A 1 250 ? -16.799 -6.042 -12.674 1.00 90.75 250 ASN A N 1
ATOM 1900 C CA . ASN A 1 250 ? -17.190 -5.693 -14.037 1.00 90.75 250 ASN A CA 1
ATOM 1901 C C . ASN A 1 250 ? -18.543 -4.961 -14.113 1.00 90.75 250 ASN A C 1
ATOM 1903 O O . ASN A 1 250 ? -19.134 -4.888 -15.188 1.00 90.75 250 ASN A O 1
ATOM 1907 N N . ASP A 1 251 ? -19.061 -4.461 -12.988 1.00 90.25 251 ASP A N 1
ATOM 1908 C CA . ASP A 1 251 ? -20.307 -3.691 -12.940 1.00 90.25 251 ASP A CA 1
ATOM 1909 C C . ASP A 1 251 ? -20.034 -2.195 -13.173 1.00 90.25 251 ASP A C 1
ATOM 1911 O O . ASP A 1 251 ? -20.046 -1.390 -12.246 1.00 90.25 251 ASP A O 1
ATOM 1915 N N . TRP A 1 252 ? -19.775 -1.823 -14.430 1.00 85.94 252 TRP A N 1
ATOM 1916 C CA . TRP A 1 252 ? -19.415 -0.452 -14.838 1.00 85.94 252 TRP A CA 1
ATOM 1917 C C . TRP A 1 252 ? -20.497 0.604 -14.587 1.00 85.94 252 TRP A C 1
ATOM 1919 O O . TRP A 1 252 ? -20.249 1.788 -14.748 1.00 85.94 252 TRP A O 1
ATOM 1929 N N . THR A 1 253 ? -21.728 0.199 -14.267 1.00 86.06 253 THR A N 1
ATOM 1930 C CA . THR A 1 253 ? -22.782 1.150 -13.883 1.00 86.06 253 THR A CA 1
ATOM 1931 C C . THR A 1 253 ? -22.618 1.606 -12.436 1.00 86.06 253 THR A C 1
ATOM 1933 O O . THR A 1 253 ? -23.125 2.662 -12.062 1.00 86.06 253 THR A O 1
ATOM 1936 N N . ARG A 1 254 ? -21.946 0.801 -11.610 1.00 80.00 254 ARG A N 1
ATOM 1937 C CA . ARG A 1 254 ? -21.713 1.092 -10.192 1.00 80.00 254 ARG A CA 1
ATOM 1938 C C . ARG A 1 254 ? -20.283 1.526 -9.892 1.00 80.00 254 ARG A C 1
ATOM 1940 O O . ARG A 1 254 ? -20.091 2.222 -8.899 1.00 80.00 254 ARG A O 1
ATOM 1947 N N . LEU A 1 255 ? -19.321 1.063 -10.691 1.00 77.94 255 LEU A N 1
ATOM 1948 C CA . LEU A 1 255 ? -17.902 1.412 -10.600 1.00 77.94 255 LEU A CA 1
ATOM 1949 C C . LEU A 1 255 ? -17.604 2.732 -11.306 1.00 77.94 255 LEU A C 1
ATOM 1951 O O . LEU A 1 255 ? -16.839 3.524 -10.718 1.00 77.94 255 LEU A O 1
#

pLDDT: mean 80.54, std 27.35, range [23.38, 98.81]

Sequence (255 aa):
MASSTLVRPAPFSPKRLQAPCITNGKRLVTVFSECKFQSALNYASIKILRFSKGIRMSKTISIGNAGGYWGDDPNALERQVFGGKLDYISMDFLAEITMSILQKQRSSEPEAGYARDFLPMLKKVLPKLMADGTTIITNAGGVNPTACAQAIAKLAKELGLSPRIATVYGDDILPDLDRLQASGIAFDNMEDGSKFAPVAQRIQAANIYFGAAPVVEALKWKPNIIVTGRVTDTGITIAPMIFEFGWKLNDWTRL